Protein AF-A0AA36H809-F1 (afdb_monomer)

Radius of gyration: 30.74 Å; Cα contacts (8 Å, |Δi|>4): 124; chains: 1; bounding box: 76×60×87 Å

pLDDT: mean 78.93, std 19.08, range [31.09, 96.25]

Structure (mmCIF, N/CA/C/O backbone):
data_AF-A0AA36H809-F1
#
_entry.id   AF-A0AA36H809-F1
#
loop_
_atom_site.group_PDB
_atom_site.id
_atom_site.type_symbol
_atom_site.label_atom_id
_atom_site.label_alt_id
_atom_site.label_comp_id
_atom_site.label_asym_id
_atom_site.label_entity_id
_atom_site.label_seq_id
_atom_site.pdbx_PDB_ins_code
_atom_site.Cartn_x
_atom_site.Cartn_y
_atom_site.Cartn_z
_atom_site.occupancy
_atom_site.B_iso_or_equiv
_atom_site.auth_seq_id
_atom_site.auth_comp_id
_atom_site.auth_asym_id
_atom_site.auth_atom_id
_atom_site.pdbx_PDB_model_num
ATOM 1 N N . MET A 1 1 ? -8.563 -11.309 18.694 1.00 78.50 1 MET A N 1
ATOM 2 C CA . MET A 1 1 ? -8.207 -10.367 17.606 1.00 78.50 1 MET A CA 1
ATOM 3 C C . MET A 1 1 ? -7.706 -11.080 16.348 1.00 78.50 1 MET A C 1
ATOM 5 O O . MET A 1 1 ? -8.268 -10.847 15.290 1.00 78.50 1 MET A O 1
ATOM 9 N N . GLU A 1 2 ? -6.713 -11.968 16.439 1.00 79.19 2 GLU A N 1
ATOM 10 C CA . GLU A 1 2 ? -6.104 -12.651 15.278 1.00 79.19 2 GLU A CA 1
ATOM 11 C C . GLU A 1 2 ? -7.102 -13.361 14.348 1.00 79.19 2 GLU A C 1
ATOM 13 O O . GLU A 1 2 ? -7.147 -13.080 13.155 1.00 79.19 2 GLU A O 1
ATOM 18 N N . GLU A 1 3 ? -7.978 -14.202 14.902 1.00 82.75 3 GLU A N 1
ATOM 19 C CA . GLU A 1 3 ? -9.040 -14.886 14.148 1.00 82.75 3 GLU A CA 1
ATOM 20 C C . GLU A 1 3 ? -10.013 -13.914 13.457 1.00 82.75 3 GLU A C 1
ATOM 22 O O . GLU A 1 3 ? -10.476 -14.185 12.350 1.00 82.75 3 GLU A O 1
ATOM 27 N N . LEU A 1 4 ? -10.294 -12.759 14.073 1.00 83.38 4 LEU A N 1
ATOM 28 C CA . LEU A 1 4 ? -11.182 -11.734 13.509 1.00 83.38 4 LEU A CA 1
ATOM 29 C C . LEU A 1 4 ? -10.523 -11.053 12.306 1.00 83.38 4 LEU A C 1
ATOM 31 O O . LEU A 1 4 ? -11.139 -10.912 11.252 1.00 83.38 4 LEU A O 1
ATOM 35 N N . VAL A 1 5 ? -9.237 -10.711 12.433 1.00 83.81 5 VAL A N 1
ATOM 36 C CA . VAL A 1 5 ? -8.428 -10.157 11.338 1.00 83.81 5 VAL A CA 1
ATOM 37 C C . VAL A 1 5 ? -8.288 -11.181 10.207 1.00 83.81 5 VAL A C 1
ATOM 39 O O . VAL A 1 5 ? -8.449 -10.842 9.033 1.00 83.81 5 VAL A O 1
ATOM 42 N N . ARG A 1 6 ? -8.082 -12.462 10.535 1.00 83.19 6 ARG A N 1
ATOM 43 C CA . ARG A 1 6 ? -8.003 -13.554 9.555 1.00 83.19 6 ARG A CA 1
ATOM 44 C C . ARG A 1 6 ? -9.298 -13.696 8.753 1.00 83.19 6 ARG A C 1
ATOM 46 O O . ARG A 1 6 ? -9.236 -13.743 7.520 1.00 83.19 6 ARG A O 1
ATOM 53 N N . LYS A 1 7 ? -10.447 -13.690 9.440 1.00 85.62 7 LYS A N 1
ATOM 54 C CA . LYS A 1 7 ? -11.797 -13.784 8.855 1.00 85.62 7 LYS A CA 1
ATOM 55 C C . LYS A 1 7 ? -12.283 -12.494 8.189 1.00 85.62 7 LYS A C 1
ATOM 57 O O . LYS A 1 7 ? -13.291 -12.543 7.491 1.00 85.62 7 LYS A O 1
ATOM 62 N N . ARG A 1 8 ? -11.560 -11.375 8.344 1.00 86.50 8 ARG A N 1
ATOM 63 C CA . ARG A 1 8 ? -11.993 -10.026 7.931 1.00 86.50 8 ARG A CA 1
ATOM 64 C C . ARG A 1 8 ? -13.314 -9.611 8.596 1.00 86.50 8 ARG A C 1
ATOM 66 O O . ARG A 1 8 ? -14.126 -8.908 8.001 1.00 86.50 8 ARG A O 1
ATOM 73 N N . ASP A 1 9 ? -13.533 -10.063 9.829 1.00 87.62 9 ASP A N 1
ATOM 74 C CA . ASP A 1 9 ? -14.744 -9.770 10.593 1.00 87.62 9 ASP A CA 1
ATOM 75 C C . ASP A 1 9 ? -14.629 -8.399 11.265 1.00 87.62 9 ASP A C 1
ATOM 77 O O . ASP A 1 9 ? -14.106 -8.250 12.372 1.00 87.62 9 ASP A O 1
ATOM 81 N N . PHE A 1 10 ? -15.098 -7.382 10.548 1.00 85.75 10 PHE A N 1
ATOM 82 C CA . PHE A 1 10 ? -15.070 -5.998 10.998 1.00 85.75 10 PHE A CA 1
ATOM 83 C C . PHE A 1 10 ? -15.981 -5.742 12.208 1.00 85.75 10 PHE A C 1
ATOM 85 O O . PHE A 1 10 ? -15.601 -5.004 13.118 1.00 85.75 10 PHE A O 1
ATOM 92 N N . GLU A 1 11 ? -17.159 -6.365 12.241 1.00 86.50 11 GLU A N 1
ATOM 93 C CA . GLU A 1 11 ? -18.131 -6.167 13.319 1.00 86.50 11 GLU A CA 1
ATOM 94 C C . GLU A 1 11 ? -17.647 -6.839 14.606 1.00 86.50 11 GLU A C 1
ATOM 96 O O . GLU A 1 11 ? -17.662 -6.237 15.681 1.00 86.50 11 GLU A O 1
ATOM 101 N N . GLY A 1 12 ? -17.100 -8.052 14.492 1.00 86.56 12 GLY A N 1
ATOM 102 C CA . GLY A 1 12 ? -16.429 -8.724 15.599 1.00 86.56 12 GLY A CA 1
ATOM 103 C C . GLY A 1 12 ? -15.249 -7.916 16.144 1.00 86.56 12 GLY A C 1
ATOM 104 O O . GLY A 1 12 ? -15.045 -7.872 17.356 1.00 86.56 12 GLY A O 1
ATOM 105 N N . LEU A 1 13 ?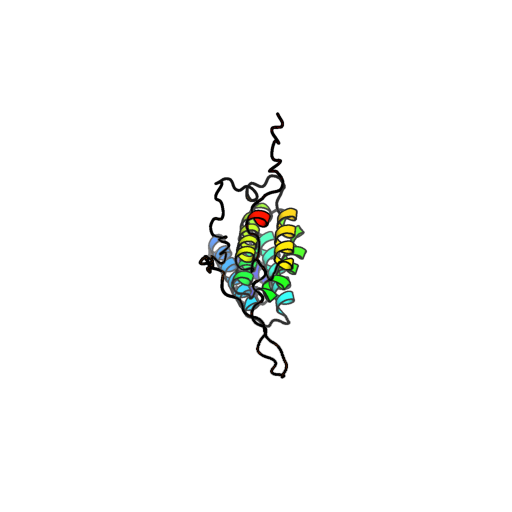 -14.501 -7.221 15.280 1.00 87.19 13 LEU A N 1
ATOM 106 C CA . LEU A 1 13 ? -13.423 -6.312 15.685 1.00 87.19 13 LEU A CA 1
ATOM 107 C C . LEU A 1 13 ? -13.936 -5.096 16.462 1.00 87.19 13 LEU A C 1
ATOM 109 O O . LEU A 1 13 ? -13.377 -4.780 17.510 1.00 87.19 13 LEU A O 1
ATOM 113 N N . LYS A 1 14 ? -15.019 -4.455 16.010 1.00 86.25 14 LYS A N 1
ATOM 114 C CA . LYS A 1 14 ? -15.661 -3.357 16.753 1.00 86.25 14 LYS A CA 1
ATOM 115 C C . LYS A 1 14 ? -16.148 -3.806 18.127 1.00 86.25 14 LYS A C 1
ATOM 117 O O . LYS A 1 14 ? -15.855 -3.147 19.122 1.00 86.25 14 LYS A O 1
ATOM 122 N N . ASN A 1 15 ? -16.822 -4.952 18.188 1.00 87.81 15 ASN A N 1
ATOM 123 C CA . ASN A 1 15 ? -17.301 -5.527 19.444 1.00 87.81 15 ASN A CA 1
ATOM 124 C C . ASN A 1 15 ? -16.144 -5.883 20.384 1.00 87.81 15 ASN A C 1
ATOM 126 O O . ASN A 1 15 ? -16.212 -5.613 21.581 1.00 87.81 15 ASN A O 1
ATOM 130 N N . TYR A 1 16 ? -15.047 -6.416 19.839 1.00 85.94 16 TYR A N 1
ATOM 131 C CA . TYR A 1 16 ? -13.833 -6.688 20.602 1.00 85.94 16 TYR A CA 1
ATOM 132 C C . TYR A 1 16 ? -13.239 -5.402 21.195 1.00 85.94 16 TYR A C 1
ATOM 134 O O . TYR A 1 16 ? -12.993 -5.346 22.399 1.00 85.94 16 TYR A O 1
ATOM 142 N N . PHE A 1 17 ? -13.078 -4.346 20.390 1.00 86.06 17 PHE A N 1
ATOM 143 C CA . PHE A 1 17 ? -12.585 -3.045 20.859 1.00 86.06 17 PHE A CA 1
ATOM 144 C C . PHE A 1 17 ? -13.488 -2.448 21.947 1.00 86.06 17 PHE A C 1
ATOM 146 O O . PHE A 1 17 ? -12.983 -1.969 22.959 1.00 86.06 17 PHE A O 1
ATOM 153 N N . ALA A 1 18 ? -14.812 -2.539 21.785 1.00 85.88 18 ALA A N 1
ATOM 154 C CA . ALA A 1 18 ? -15.767 -2.088 22.794 1.00 85.88 18 ALA A CA 1
ATOM 155 C C . ALA A 1 18 ? -15.641 -2.877 24.109 1.00 85.88 18 ALA A C 1
ATOM 157 O O . ALA A 1 18 ? -15.654 -2.276 25.179 1.00 85.88 18 ALA A O 1
ATOM 158 N N . SER A 1 19 ? -15.460 -4.201 24.036 1.00 86.25 19 SER A N 1
ATOM 159 C CA . SER A 1 19 ? -15.316 -5.063 25.219 1.00 86.25 19 SER A CA 1
ATOM 160 C C . SER A 1 19 ? -13.997 -4.863 25.973 1.00 86.25 19 SER A C 1
ATOM 162 O O . SER A 1 19 ? -13.956 -4.992 27.191 1.00 86.25 19 SER A O 1
ATOM 164 N N . CYS A 1 20 ? -12.911 -4.530 25.269 1.00 82.12 20 CYS A N 1
ATOM 165 C CA . CYS A 1 20 ? -11.583 -4.391 25.870 1.00 82.12 20 CYS A CA 1
ATOM 166 C C . CYS A 1 20 ? -11.300 -2.987 26.420 1.00 82.12 20 CYS A C 1
ATOM 168 O O . CYS A 1 20 ? -10.312 -2.820 27.141 1.00 82.12 20 CYS A O 1
ATOM 170 N N . ARG A 1 21 ? -12.161 -2.006 26.122 1.00 75.31 21 ARG A N 1
ATOM 171 C CA . ARG A 1 21 ? -11.988 -0.588 26.477 1.00 75.31 21 ARG A CA 1
ATOM 172 C C . ARG A 1 21 ? -11.844 -0.332 27.982 1.00 75.31 21 ARG A C 1
ATOM 174 O O . ARG A 1 21 ? -11.251 0.662 28.376 1.00 75.31 21 ARG A O 1
ATOM 181 N N . GLU A 1 22 ? -12.360 -1.229 28.821 1.00 74.62 22 GLU A N 1
ATOM 182 C CA . GLU A 1 22 ? -12.249 -1.135 30.285 1.00 74.62 22 GLU A CA 1
ATOM 183 C C . GLU A 1 22 ? -10.899 -1.637 30.830 1.00 74.62 22 GLU A C 1
ATOM 185 O O . GLU A 1 22 ? -10.551 -1.349 31.972 1.00 74.62 22 GLU A O 1
ATOM 190 N N . SER A 1 23 ? -10.133 -2.385 30.029 1.00 75.19 23 SER A N 1
ATOM 191 C CA . SER A 1 23 ? -8.954 -3.140 30.487 1.00 75.19 23 SER A CA 1
ATOM 192 C C . SER A 1 23 ? -7.633 -2.734 29.829 1.00 75.19 23 SER A C 1
ATOM 194 O O . SER A 1 23 ? -6.573 -2.958 30.410 1.00 75.19 23 SER A O 1
ATOM 196 N N . VAL A 1 24 ? -7.677 -2.156 28.626 1.00 82.44 24 VAL A N 1
ATOM 197 C CA . VAL A 1 24 ? -6.500 -1.836 27.805 1.00 82.44 24 VAL A CA 1
ATOM 198 C C . VAL A 1 24 ? -6.696 -0.469 27.145 1.00 82.44 24 VAL A C 1
ATOM 200 O O . VAL A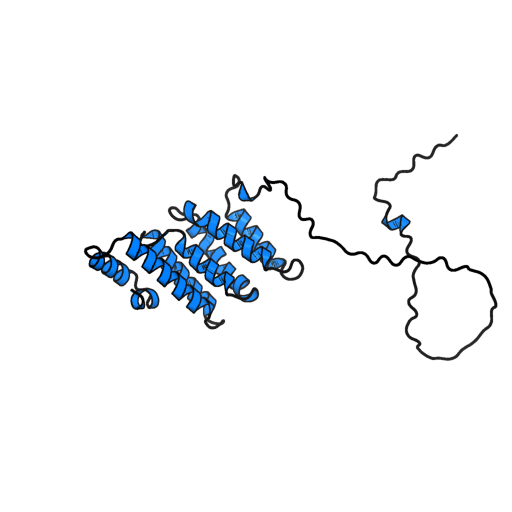 1 24 ? -7.813 -0.126 26.757 1.00 82.44 24 VAL A O 1
ATOM 203 N N . SER A 1 25 ? -5.613 0.304 27.003 1.00 85.44 25 SER A N 1
ATOM 204 C CA . SER A 1 25 ? -5.628 1.584 26.284 1.00 85.44 25 SER A CA 1
ATOM 205 C C . SER A 1 25 ? -6.064 1.404 24.824 1.00 85.44 25 SER A C 1
ATOM 207 O O . SER A 1 25 ? -5.674 0.444 24.155 1.00 85.44 25 SER A O 1
ATOM 209 N N . GLU A 1 26 ? -6.833 2.357 24.290 1.00 83.50 26 GLU A N 1
ATOM 210 C CA . GLU A 1 26 ? -7.210 2.377 22.868 1.00 83.50 26 GLU A CA 1
ATOM 211 C C . GLU A 1 26 ? -5.987 2.441 21.939 1.00 83.50 26 GLU A C 1
ATOM 213 O O . GLU A 1 26 ? -6.008 1.879 20.843 1.00 83.50 26 GLU A O 1
ATOM 218 N N . GLU A 1 27 ? -4.905 3.083 22.385 1.00 86.56 27 GLU A N 1
ATOM 219 C CA . GLU A 1 27 ? -3.654 3.202 21.630 1.00 86.56 27 GLU A CA 1
ATOM 220 C C . GLU A 1 27 ? -2.923 1.850 21.528 1.00 86.56 27 GLU A C 1
ATOM 222 O O . GLU A 1 27 ? -2.459 1.462 20.452 1.00 86.56 27 GLU A O 1
ATOM 227 N N . ASP A 1 28 ? -2.922 1.068 22.610 1.00 88.44 28 ASP A N 1
ATOM 228 C CA . ASP A 1 28 ? -2.349 -0.284 22.640 1.00 88.44 28 ASP A CA 1
ATOM 229 C C . ASP A 1 28 ? -3.167 -1.260 21.780 1.00 88.44 28 ASP A C 1
ATOM 231 O O . ASP A 1 28 ? -2.618 -2.096 21.062 1.00 88.44 28 ASP A O 1
ATOM 235 N N . LEU A 1 29 ? -4.499 -1.138 21.791 1.00 88.38 29 LEU A N 1
ATOM 236 C CA . LEU A 1 29 ? -5.371 -1.939 20.925 1.00 88.38 29 LEU A CA 1
ATOM 237 C C . LEU A 1 29 ? -5.176 -1.596 19.443 1.00 88.38 29 LEU A C 1
ATOM 239 O O . LEU A 1 29 ? -5.137 -2.499 18.603 1.00 88.38 29 LEU A O 1
ATOM 243 N N . SER A 1 30 ? -5.031 -0.308 19.128 1.00 90.25 30 SER A N 1
ATOM 244 C CA . SER A 1 30 ? -4.805 0.177 17.763 1.00 90.25 30 SER A CA 1
ATOM 245 C C . SER A 1 30 ? -3.452 -0.277 17.216 1.00 90.25 30 SER A C 1
ATOM 247 O O . SER A 1 30 ? -3.375 -0.740 16.077 1.00 90.25 30 SER A O 1
ATOM 249 N N . SER A 1 31 ? -2.397 -0.203 18.033 1.00 91.69 31 SER A N 1
ATOM 250 C CA . SER A 1 31 ? -1.060 -0.678 17.659 1.00 91.69 31 SER A CA 1
ATOM 251 C C . SER A 1 31 ? -1.014 -2.201 17.511 1.00 91.69 31 SER A C 1
ATOM 253 O O . SER A 1 31 ? -0.438 -2.707 16.548 1.00 91.69 31 SER A O 1
ATOM 255 N N . LEU A 1 32 ? -1.695 -2.953 18.384 1.00 91.88 32 LEU A N 1
ATOM 256 C CA . LEU A 1 32 ? -1.821 -4.402 18.229 1.00 91.88 32 LEU A CA 1
ATOM 257 C C . LEU A 1 32 ? -2.548 -4.763 16.927 1.00 91.88 32 LEU A C 1
ATOM 259 O O . LEU A 1 32 ? -2.105 -5.658 16.205 1.00 91.88 32 LEU A O 1
ATOM 263 N N . LEU A 1 33 ? -3.641 -4.066 16.605 1.00 92.19 33 LEU A N 1
ATOM 264 C CA . LEU A 1 33 ? -4.374 -4.277 15.357 1.00 92.19 33 LEU A CA 1
ATOM 265 C C . LEU A 1 33 ? -3.512 -3.962 14.131 1.00 92.19 33 LEU A C 1
ATOM 267 O O . LEU A 1 33 ? -3.539 -4.724 13.165 1.00 92.19 33 LEU A O 1
ATOM 271 N N . GLU A 1 34 ? -2.729 -2.884 14.178 1.00 93.25 34 GLU A N 1
ATOM 272 C CA . GLU A 1 34 ? -1.770 -2.542 13.126 1.00 93.25 34 GLU A CA 1
ATOM 273 C C . GLU A 1 34 ? -0.784 -3.688 12.877 1.00 93.25 34 GLU A C 1
ATOM 275 O O . GLU A 1 34 ? -0.644 -4.132 11.736 1.00 93.25 34 GLU A O 1
ATOM 280 N N . VAL A 1 35 ? -0.164 -4.221 13.935 1.00 93.81 35 VAL A N 1
ATOM 281 C CA . VAL A 1 35 ? 0.762 -5.359 13.824 1.00 93.81 35 VAL A CA 1
ATOM 282 C C . VAL A 1 35 ? 0.071 -6.555 13.169 1.00 93.81 35 VAL A C 1
ATOM 284 O O . VAL A 1 35 ? 0.595 -7.110 12.205 1.00 93.81 35 VAL A O 1
ATOM 287 N N . ARG A 1 36 ? -1.144 -6.911 13.609 1.00 93.88 36 ARG A N 1
ATOM 288 C CA . ARG A 1 36 ? -1.870 -8.068 13.051 1.00 93.88 36 ARG A CA 1
ATOM 289 C C . ARG A 1 36 ? -2.293 -7.875 11.597 1.00 93.88 36 ARG A C 1
ATOM 291 O O . ARG A 1 36 ? -2.339 -8.847 10.843 1.00 93.88 36 ARG A O 1
ATOM 298 N N . LEU A 1 37 ? -2.623 -6.649 11.191 1.00 94.75 37 LEU A N 1
ATOM 299 C CA . LEU A 1 37 ? -2.925 -6.346 9.792 1.00 94.75 37 LEU A CA 1
ATOM 300 C C . LEU A 1 37 ? -1.690 -6.538 8.915 1.00 94.75 37 LEU A C 1
ATOM 302 O O . LEU A 1 37 ? -1.787 -7.210 7.888 1.00 94.75 37 LEU A O 1
ATOM 306 N N . ARG A 1 38 ? -0.539 -6.022 9.353 1.00 95.25 38 ARG A N 1
ATOM 307 C CA . ARG A 1 38 ? 0.727 -6.138 8.619 1.00 95.25 38 ARG A CA 1
ATOM 308 C C . ARG A 1 38 ? 1.213 -7.584 8.524 1.00 95.25 38 ARG A C 1
ATOM 310 O O . ARG A 1 38 ? 1.570 -8.024 7.436 1.00 95.25 38 ARG A O 1
ATOM 317 N N . GLU A 1 39 ? 1.138 -8.352 9.613 1.00 95.12 39 GLU A N 1
ATOM 318 C CA . GLU A 1 39 ? 1.459 -9.790 9.619 1.00 95.12 39 GLU A CA 1
ATOM 319 C C . GLU A 1 39 ? 0.601 -10.566 8.612 1.00 95.12 39 GLU A C 1
ATOM 321 O O . GLU A 1 39 ? 1.133 -11.270 7.753 1.00 95.12 39 GLU A O 1
ATOM 326 N N . ARG A 1 40 ? -0.724 -10.359 8.631 1.00 94.44 40 ARG A N 1
ATOM 327 C CA . ARG A 1 40 ? -1.628 -10.981 7.652 1.00 94.44 40 ARG A CA 1
ATOM 328 C C . ARG A 1 40 ? -1.287 -10.568 6.220 1.00 94.44 40 ARG A C 1
ATOM 330 O O . ARG A 1 40 ? -1.434 -11.370 5.299 1.00 94.44 40 ARG A O 1
ATOM 337 N N . GLY A 1 41 ? -0.874 -9.320 6.018 1.00 95.19 41 GLY A N 1
ATOM 338 C CA . GLY A 1 41 ? -0.436 -8.841 4.715 1.00 95.19 41 GLY A CA 1
ATOM 339 C C . GLY A 1 41 ? 0.812 -9.565 4.208 1.00 95.19 41 GLY A C 1
ATOM 340 O O . GLY A 1 41 ? 0.858 -9.986 3.053 1.00 95.19 41 GLY A O 1
ATOM 341 N N . LEU A 1 42 ? 1.791 -9.788 5.084 1.00 95.44 42 LEU A N 1
ATOM 342 C CA . LEU A 1 42 ? 2.993 -10.561 4.769 1.00 95.44 42 LEU A CA 1
ATOM 343 C C . LEU A 1 42 ? 2.686 -12.032 4.468 1.00 95.44 42 LEU A C 1
ATOM 345 O O . LEU A 1 42 ? 3.272 -12.595 3.542 1.00 95.44 42 LEU A O 1
ATOM 349 N N . ASP A 1 43 ? 1.751 -12.645 5.194 1.00 94.75 43 ASP A N 1
ATOM 350 C CA . ASP A 1 43 ? 1.307 -14.013 4.912 1.00 94.75 43 ASP A CA 1
ATOM 351 C C . ASP A 1 43 ? 0.661 -14.121 3.528 1.00 94.75 43 ASP A C 1
ATOM 353 O O . ASP A 1 43 ? 0.960 -15.051 2.778 1.00 94.75 43 ASP A O 1
ATOM 357 N N . ILE A 1 44 ? -0.164 -13.136 3.150 1.00 94.88 44 ILE A N 1
ATOM 358 C CA . ILE A 1 44 ? -0.723 -13.050 1.795 1.00 94.88 44 ILE A CA 1
ATOM 359 C C . ILE A 1 44 ? 0.396 -12.914 0.770 1.00 94.88 44 ILE A C 1
ATOM 361 O O . ILE A 1 44 ? 0.406 -13.656 -0.205 1.00 94.88 44 ILE A O 1
ATOM 365 N N . ALA A 1 45 ? 1.369 -12.029 0.997 1.00 94.44 45 ALA A N 1
ATOM 366 C CA . ALA A 1 45 ? 2.488 -11.842 0.075 1.00 94.44 45 ALA A CA 1
ATOM 367 C C . ALA A 1 45 ? 3.334 -13.111 -0.117 1.00 94.44 45 ALA A C 1
ATOM 369 O O . ALA A 1 45 ? 3.966 -13.274 -1.156 1.00 94.44 45 ALA A O 1
ATOM 370 N N . ARG A 1 46 ? 3.352 -14.032 0.849 1.00 93.31 46 ARG A N 1
ATOM 371 C CA . ARG A 1 46 ? 4.027 -15.338 0.732 1.00 93.31 46 ARG A CA 1
ATOM 372 C C . ARG A 1 46 ? 3.152 -16.425 0.103 1.00 93.31 46 ARG A C 1
ATOM 374 O O . ARG A 1 46 ? 3.643 -17.525 -0.137 1.00 93.31 46 ARG A O 1
ATOM 381 N N . GLY A 1 47 ? 1.881 -16.124 -0.144 1.00 92.06 47 GLY A N 1
ATOM 382 C CA . GLY A 1 47 ? 0.908 -17.025 -0.740 1.00 92.06 47 GLY A CA 1
ATOM 383 C C . GLY A 1 47 ? 1.156 -17.335 -2.225 1.00 92.06 47 GLY A C 1
ATOM 384 O O . GLY A 1 47 ? 2.130 -16.861 -2.825 1.00 92.06 47 GLY A O 1
ATOM 385 N N . PRO A 1 48 ? 0.275 -18.160 -2.818 1.00 92.81 48 PRO A N 1
ATOM 386 C CA . PRO A 1 48 ? 0.369 -1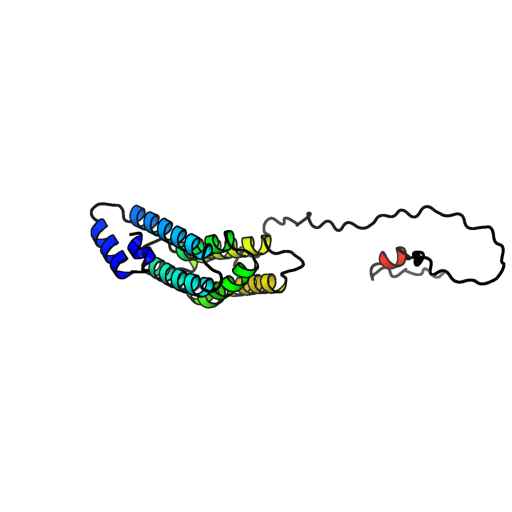8.580 -4.211 1.00 92.81 48 PRO A CA 1
ATOM 387 C C . PRO A 1 48 ? 0.087 -17.428 -5.182 1.00 92.81 48 PRO A C 1
ATOM 389 O O . PRO A 1 48 ? -0.697 -16.520 -4.907 1.00 92.81 48 PRO A O 1
ATOM 392 N N . ASP A 1 49 ? 0.708 -17.499 -6.357 1.00 91.44 49 ASP A N 1
ATOM 393 C CA . ASP A 1 49 ? 0.639 -16.450 -7.376 1.00 91.44 49 ASP A CA 1
ATOM 394 C C . ASP A 1 49 ? -0.719 -16.351 -8.079 1.00 91.44 49 ASP A C 1
ATOM 396 O O . ASP A 1 49 ? -1.020 -15.292 -8.629 1.00 91.44 49 ASP A O 1
ATOM 400 N N . GLU A 1 50 ? -1.537 -17.412 -8.085 1.00 91.56 50 GLU A N 1
ATOM 401 C CA . GLU A 1 50 ? -2.832 -17.386 -8.778 1.00 91.56 50 GLU A CA 1
ATOM 402 C C . GLU A 1 50 ? -3.892 -16.574 -8.025 1.00 91.56 50 GLU A C 1
ATOM 404 O O . GLU A 1 50 ? -4.748 -15.951 -8.651 1.00 91.56 50 GLU A O 1
ATOM 409 N N . THR A 1 51 ? -3.855 -16.568 -6.687 1.00 93.75 51 THR A N 1
ATOM 410 C CA . THR A 1 51 ? -4.871 -15.889 -5.858 1.00 93.75 51 THR A CA 1
ATOM 411 C C . THR A 1 51 ? -4.391 -14.565 -5.277 1.00 93.75 51 THR A C 1
ATOM 413 O O . THR A 1 51 ? -5.196 -13.821 -4.715 1.00 93.75 51 THR A O 1
ATOM 416 N N . ILE A 1 52 ? -3.104 -14.239 -5.442 1.00 94.38 52 ILE A N 1
ATOM 417 C CA . ILE A 1 52 ? -2.462 -13.107 -4.771 1.00 94.38 52 ILE A CA 1
ATOM 418 C C . ILE A 1 52 ? -3.171 -11.777 -5.023 1.00 94.38 52 ILE A C 1
ATOM 420 O O . ILE A 1 52 ? -3.393 -11.018 -4.086 1.00 94.38 52 ILE A O 1
ATOM 424 N N . GLU A 1 53 ? -3.560 -11.487 -6.265 1.00 94.56 53 GLU A N 1
ATOM 425 C CA . GLU A 1 53 ? -4.181 -10.206 -6.610 1.00 94.56 53 GLU A CA 1
ATOM 426 C C . GLU A 1 53 ? -5.523 -10.025 -5.899 1.00 94.56 53 GLU A C 1
ATOM 428 O O . GLU A 1 53 ? -5.813 -8.967 -5.341 1.00 94.56 53 GLU A O 1
ATOM 433 N N . GLU A 1 54 ? -6.325 -11.085 -5.863 1.00 95.06 54 GLU A N 1
ATOM 434 C CA . GLU A 1 54 ? -7.628 -11.065 -5.215 1.00 95.06 54 GLU A CA 1
ATOM 435 C C . GLU A 1 54 ? -7.501 -11.019 -3.687 1.00 95.06 54 GLU A C 1
ATOM 437 O O . GLU A 1 54 ? -8.236 -10.293 -3.012 1.00 95.06 54 GLU A O 1
ATOM 442 N N . ASP A 1 55 ? -6.533 -11.739 -3.121 1.00 94.88 55 ASP A N 1
ATOM 443 C CA . ASP A 1 55 ? -6.280 -11.726 -1.682 1.00 94.88 55 ASP A CA 1
ATOM 444 C C . ASP A 1 55 ? -5.730 -10.376 -1.203 1.00 94.88 55 ASP A C 1
ATOM 446 O O . ASP A 1 55 ? -6.171 -9.874 -0.160 1.00 94.88 55 ASP A O 1
ATOM 450 N N . VAL A 1 56 ? -4.842 -9.748 -1.983 1.00 95.69 56 VAL A N 1
ATOM 451 C CA . VAL A 1 56 ? -4.346 -8.388 -1.732 1.00 95.69 56 VAL A CA 1
ATOM 452 C C . VAL A 1 56 ? -5.477 -7.372 -1.864 1.00 95.69 56 VAL A C 1
ATOM 454 O O . VAL A 1 56 ? -5.620 -6.537 -0.972 1.00 95.69 56 VAL A O 1
ATOM 457 N N . ARG A 1 57 ? -6.333 -7.464 -2.892 1.00 95.81 57 ARG A N 1
ATOM 458 C CA . ARG A 1 57 ? -7.488 -6.562 -3.062 1.00 95.81 57 ARG A CA 1
ATOM 459 C C . ARG A 1 57 ? -8.421 -6.617 -1.852 1.00 95.81 57 ARG A C 1
ATOM 461 O O . ARG A 1 57 ? -8.706 -5.584 -1.246 1.00 95.81 57 ARG A O 1
ATOM 468 N N . ARG A 1 58 ? -8.824 -7.822 -1.435 1.00 94.94 58 ARG A N 1
ATOM 469 C CA . ARG A 1 58 ? -9.688 -8.023 -0.255 1.00 94.94 58 ARG A CA 1
ATOM 470 C C . ARG A 1 58 ? -9.035 -7.548 1.036 1.00 94.94 58 ARG A C 1
ATOM 472 O O . ARG A 1 58 ? -9.715 -7.056 1.934 1.00 94.94 58 ARG A O 1
ATOM 479 N N . HIS A 1 59 ? -7.729 -7.758 1.179 1.00 95.44 59 HIS A N 1
ATOM 480 C CA . HIS A 1 59 ? -7.008 -7.314 2.364 1.00 95.44 59 HIS A CA 1
ATOM 481 C C . HIS A 1 59 ? -6.881 -5.793 2.419 1.00 95.44 59 HIS A C 1
ATOM 483 O O . HIS A 1 59 ? -7.117 -5.212 3.475 1.00 95.44 59 HIS A O 1
ATOM 489 N N . LEU A 1 60 ? -6.570 -5.156 1.289 1.00 95.38 60 LEU A N 1
ATOM 490 C CA . LEU A 1 60 ? -6.470 -3.708 1.188 1.00 95.38 60 LEU A CA 1
ATOM 491 C C . LEU A 1 60 ? -7.820 -3.041 1.460 1.00 95.38 60 LEU A C 1
ATOM 493 O O . LEU A 1 60 ? -7.873 -2.089 2.231 1.00 95.38 60 LEU A O 1
ATOM 497 N N . GLU A 1 61 ? -8.913 -3.558 0.895 1.00 94.38 61 GLU A N 1
ATOM 498 C CA . GLU A 1 61 ? -10.264 -3.054 1.163 1.00 94.38 61 GLU A CA 1
ATOM 499 C C . GLU A 1 61 ? -10.611 -3.134 2.656 1.00 94.38 61 GLU A C 1
ATOM 501 O O . GLU A 1 61 ? -11.076 -2.159 3.253 1.00 94.38 61 GLU A O 1
ATOM 506 N N . PHE A 1 62 ? -10.311 -4.271 3.286 1.00 94.25 62 PHE A N 1
ATOM 507 C CA . PHE A 1 62 ? -10.512 -4.459 4.718 1.00 94.25 62 PHE A CA 1
ATOM 508 C C . PHE A 1 62 ? -9.668 -3.486 5.555 1.00 94.25 62 PHE A C 1
ATOM 510 O O . PHE A 1 62 ? -10.202 -2.820 6.443 1.00 94.25 62 PHE A O 1
ATOM 517 N N . ALA A 1 63 ? -8.375 -3.348 5.249 1.00 94.19 63 ALA A N 1
ATOM 518 C CA . ALA A 1 63 ? -7.479 -2.425 5.942 1.00 94.19 63 ALA A CA 1
ATOM 519 C C . ALA A 1 63 ? -7.926 -0.963 5.769 1.00 94.19 63 ALA A C 1
ATOM 521 O O . ALA A 1 63 ? -7.973 -0.211 6.740 1.00 94.19 63 ALA A O 1
ATOM 522 N N . LEU A 1 64 ? -8.340 -0.568 4.561 1.00 92.88 64 LEU A N 1
ATOM 523 C CA . LEU A 1 64 ? -8.886 0.761 4.287 1.00 92.88 64 LEU A CA 1
ATOM 524 C C . LEU A 1 64 ? -10.160 1.026 5.090 1.00 92.88 64 LEU A C 1
ATOM 526 O O . LEU A 1 64 ? -10.322 2.126 5.617 1.00 92.88 64 LEU A O 1
ATOM 530 N N . ASN A 1 65 ? -11.055 0.042 5.214 1.00 92.12 65 ASN A N 1
ATOM 531 C CA . ASN A 1 65 ? -12.256 0.181 6.032 1.00 92.12 65 ASN A CA 1
ATOM 532 C C . ASN A 1 65 ? -11.907 0.391 7.516 1.00 92.12 65 ASN A C 1
ATOM 534 O O . ASN A 1 65 ? -12.459 1.285 8.159 1.00 92.12 65 ASN A O 1
ATOM 538 N N . ILE A 1 66 ? -10.939 -0.359 8.047 1.00 91.31 66 ILE A N 1
ATOM 539 C CA . ILE A 1 66 ? -10.448 -0.191 9.424 1.00 91.31 66 ILE A CA 1
ATOM 540 C C . ILE A 1 66 ? -9.852 1.209 9.628 1.00 91.31 66 ILE A C 1
ATOM 542 O O . ILE A 1 66 ? -10.259 1.911 10.557 1.00 91.31 66 ILE A O 1
ATOM 546 N N . CYS A 1 67 ? -8.959 1.647 8.735 1.00 91.19 67 CYS A N 1
ATOM 547 C CA . CYS A 1 67 ? -8.338 2.973 8.791 1.00 91.19 67 CYS A CA 1
ATOM 548 C C . CYS A 1 67 ? -9.379 4.104 8.735 1.00 91.19 67 CYS A C 1
ATOM 550 O O . CYS A 1 67 ? -9.279 5.074 9.484 1.00 91.19 67 CYS A O 1
ATOM 552 N N . LYS A 1 68 ? -10.402 3.989 7.874 1.00 89.31 68 LYS A N 1
ATOM 553 C CA . LYS A 1 68 ? -11.480 4.990 7.750 1.00 89.31 68 LYS A CA 1
ATOM 554 C C . LYS A 1 68 ? -12.341 5.094 9.008 1.00 89.31 68 LYS A C 1
ATOM 556 O O . LYS A 1 68 ? -12.812 6.180 9.326 1.00 89.31 68 LYS A O 1
ATOM 561 N N . ASN A 1 69 ? -12.534 3.985 9.719 1.00 88.69 69 ASN A N 1
ATOM 562 C CA . ASN A 1 69 ? -13.295 3.950 10.968 1.00 88.69 69 ASN A CA 1
ATOM 563 C C . ASN A 1 69 ? -12.445 4.310 12.202 1.00 88.69 69 ASN A C 1
ATOM 565 O O . ASN A 1 69 ? -12.972 4.304 13.310 1.00 88.69 69 ASN A O 1
ATOM 569 N N . GLY A 1 70 ? -11.154 4.617 12.030 1.00 86.88 70 GLY A N 1
ATOM 570 C CA . GLY A 1 70 ? -10.285 5.081 13.112 1.00 86.88 70 GLY A CA 1
ATOM 571 C C . GLY A 1 70 ? -9.875 4.008 14.123 1.00 86.88 70 GLY A C 1
ATOM 572 O O . GLY A 1 70 ? -9.462 4.364 15.218 1.00 86.88 70 GLY A O 1
ATOM 573 N N . LEU A 1 71 ? -9.973 2.715 13.781 1.00 86.88 71 LEU A N 1
ATOM 574 C CA . LEU A 1 71 ? -9.515 1.623 14.661 1.00 86.88 71 LEU A CA 1
ATOM 575 C C . LEU A 1 71 ? -7.990 1.422 14.638 1.00 86.88 71 LEU A C 1
ATOM 577 O O . LEU A 1 71 ? -7.450 0.703 15.473 1.00 86.88 71 LEU A O 1
ATOM 581 N N . CYS A 1 72 ? -7.301 1.988 13.648 1.00 89.19 72 CYS A N 1
ATOM 582 C CA . CYS A 1 72 ? -5.846 1.964 13.544 1.00 89.19 72 CYS A CA 1
ATOM 583 C C . CYS A 1 72 ? -5.341 3.246 12.872 1.00 89.19 72 CYS A C 1
ATOM 585 O O . CYS A 1 72 ? -6.125 4.073 12.388 1.00 89.19 72 CYS A O 1
ATOM 587 N N . VAL A 1 73 ? -4.018 3.401 12.804 1.00 89.94 73 VAL A N 1
ATOM 588 C CA . VAL A 1 73 ? -3.393 4.551 12.148 1.00 89.94 73 VAL A CA 1
ATOM 589 C C . VAL A 1 73 ? -3.780 4.587 10.664 1.00 89.94 73 VAL A C 1
ATOM 591 O O . VAL A 1 73 ? -3.857 3.573 9.970 1.00 89.94 73 VAL A O 1
ATOM 594 N N . LYS A 1 74 ? -4.033 5.787 10.141 1.00 89.06 74 LYS A N 1
ATOM 595 C CA . LYS A 1 74 ? -4.547 5.988 8.775 1.00 89.06 74 LYS A CA 1
ATOM 596 C C . LYS A 1 74 ? -3.583 5.518 7.673 1.00 89.06 74 LYS A C 1
ATOM 598 O O . LYS A 1 74 ? -4.022 5.168 6.582 1.00 89.06 74 LYS A O 1
ATOM 603 N N . GLN A 1 75 ? -2.282 5.475 7.967 1.00 91.38 75 GLN A N 1
ATOM 604 C CA . GLN A 1 75 ? -1.244 5.011 7.040 1.00 91.38 75 GLN A CA 1
ATOM 605 C C . GLN A 1 75 ? -1.091 3.479 6.993 1.00 91.38 75 GLN A C 1
ATOM 607 O O . GLN A 1 75 ? -0.443 2.976 6.075 1.00 91.38 75 GLN A O 1
ATOM 612 N N . THR A 1 76 ? -1.697 2.730 7.926 1.00 92.81 76 THR A N 1
ATOM 613 C CA . THR A 1 76 ? -1.506 1.274 8.070 1.00 92.81 76 THR A CA 1
ATOM 614 C C . THR A 1 76 ? -1.858 0.500 6.800 1.00 92.81 76 THR A C 1
ATOM 616 O O . THR A 1 76 ? -1.131 -0.415 6.417 1.00 92.81 76 THR A O 1
ATOM 619 N N . ALA A 1 77 ? -2.932 0.882 6.099 1.00 93.19 77 ALA A N 1
ATOM 620 C CA . ALA A 1 77 ? -3.317 0.236 4.843 1.00 93.19 77 ALA A CA 1
ATOM 621 C C . ALA A 1 77 ? -2.224 0.360 3.764 1.00 93.19 77 ALA A C 1
ATOM 623 O O . ALA A 1 77 ? -1.921 -0.611 3.074 1.00 93.19 77 ALA A O 1
ATOM 624 N N . VAL A 1 78 ? -1.591 1.534 3.656 1.00 93.75 78 VAL A N 1
ATOM 625 C CA . VAL A 1 78 ? -0.491 1.758 2.707 1.00 93.75 78 VAL A CA 1
ATOM 626 C C . VAL A 1 78 ? 0.775 1.038 3.159 1.00 93.75 78 VAL A C 1
ATOM 628 O O . VAL A 1 78 ? 1.433 0.417 2.336 1.00 93.75 78 VAL A O 1
ATOM 631 N N . GLN A 1 79 ? 1.108 1.086 4.451 1.00 94.56 79 GLN A N 1
ATOM 632 C CA . GLN A 1 79 ? 2.283 0.394 4.993 1.00 94.56 79 GLN A CA 1
ATOM 633 C C . GLN A 1 79 ? 2.200 -1.115 4.781 1.00 94.56 79 GLN A C 1
ATOM 635 O O . GLN A 1 79 ? 3.180 -1.735 4.390 1.00 94.56 79 GLN A O 1
ATOM 640 N N . THR A 1 80 ? 1.016 -1.697 4.964 1.00 95.38 80 THR A N 1
ATOM 641 C CA . THR A 1 80 ? 0.823 -3.128 4.727 1.00 95.38 80 THR A CA 1
ATOM 642 C C . THR A 1 80 ? 1.064 -3.480 3.259 1.00 95.38 80 THR A C 1
ATOM 644 O O . THR A 1 80 ? 1.724 -4.469 2.958 1.00 95.38 80 THR A O 1
ATOM 647 N N . LEU A 1 81 ? 0.592 -2.642 2.331 1.00 95.31 81 LEU A N 1
ATOM 648 C CA . LEU A 1 81 ? 0.866 -2.816 0.905 1.00 95.31 81 LEU A CA 1
ATOM 649 C C . LEU A 1 81 ? 2.357 -2.614 0.573 1.00 95.31 81 LEU A C 1
ATOM 651 O O . LEU A 1 81 ? 2.911 -3.355 -0.237 1.00 95.31 81 LEU A O 1
ATOM 655 N N . GLN A 1 82 ? 3.020 -1.653 1.222 1.00 94.81 82 GLN A N 1
ATOM 656 C CA . GLN A 1 82 ? 4.461 -1.434 1.093 1.00 94.81 82 GLN A CA 1
ATOM 657 C C . GLN A 1 82 ? 5.245 -2.692 1.495 1.00 94.81 82 GLN A C 1
ATOM 659 O O . GLN A 1 82 ? 6.079 -3.153 0.717 1.00 94.81 82 GLN A O 1
ATOM 664 N N . ASP A 1 83 ? 4.926 -3.292 2.643 1.00 95.38 83 ASP A N 1
ATOM 665 C CA . ASP A 1 83 ? 5.574 -4.522 3.114 1.00 95.38 83 ASP A CA 1
ATOM 666 C C . ASP A 1 83 ? 5.408 -5.673 2.116 1.00 95.38 83 ASP A C 1
ATOM 668 O O . ASP A 1 83 ? 6.357 -6.403 1.825 1.00 95.38 83 ASP A O 1
ATOM 672 N N . MET A 1 84 ? 4.206 -5.817 1.544 1.00 95.50 84 MET A N 1
ATOM 673 C CA . MET A 1 84 ? 3.934 -6.819 0.511 1.00 95.50 84 MET A CA 1
ATOM 674 C C . MET A 1 84 ? 4.815 -6.610 -0.721 1.00 95.50 84 MET A C 1
ATOM 676 O O . MET A 1 84 ? 5.328 -7.583 -1.279 1.00 95.50 84 MET A O 1
ATOM 680 N N . PHE A 1 85 ? 5.005 -5.361 -1.161 1.00 95.56 85 PHE A N 1
ATOM 681 C CA . PHE A 1 85 ? 5.890 -5.062 -2.281 1.00 95.56 85 PHE A CA 1
ATOM 682 C C . PHE A 1 85 ? 7.347 -5.378 -1.952 1.00 95.56 85 PHE A C 1
ATOM 684 O O . PHE A 1 85 ? 8.025 -5.952 -2.803 1.00 95.56 85 PHE A O 1
ATOM 691 N N . GLU A 1 86 ? 7.830 -5.036 -0.756 1.00 93.69 86 GLU A N 1
ATOM 692 C CA . GLU A 1 86 ? 9.216 -5.271 -0.325 1.00 93.69 86 GLU A CA 1
ATOM 693 C C . GLU A 1 86 ? 9.601 -6.756 -0.357 1.00 93.69 86 GLU A C 1
ATOM 695 O O . GLU A 1 86 ? 10.703 -7.089 -0.793 1.00 93.69 86 GLU A O 1
ATOM 700 N N . VAL A 1 87 ? 8.679 -7.652 0.014 1.00 94.44 87 VAL A N 1
ATOM 701 C CA . VAL A 1 87 ? 8.920 -9.109 0.016 1.00 94.44 87 VAL A CA 1
ATOM 702 C C . VAL A 1 87 ? 8.568 -9.813 -1.303 1.00 94.44 87 VAL A C 1
ATOM 704 O O . VAL A 1 87 ? 8.814 -11.010 -1.445 1.00 94.44 87 VAL A O 1
ATOM 707 N N . SER A 1 88 ? 7.989 -9.103 -2.275 1.00 94.12 88 SER A N 1
ATOM 708 C CA . SER A 1 88 ? 7.546 -9.667 -3.559 1.00 94.12 88 SER A CA 1
ATOM 709 C C . SER A 1 88 ? 8.580 -9.481 -4.668 1.00 94.12 88 SER A C 1
ATOM 711 O O . SER A 1 88 ? 9.286 -8.482 -4.699 1.00 94.12 88 SER A O 1
ATOM 713 N N . GLY A 1 89 ? 8.646 -10.398 -5.638 1.00 93.38 89 GLY A N 1
ATOM 714 C CA . GLY A 1 89 ? 9.452 -10.213 -6.856 1.00 93.38 89 GLY A CA 1
ATOM 715 C C . GLY A 1 89 ? 8.875 -9.144 -7.798 1.00 93.38 89 GLY A C 1
ATOM 716 O O . GLY A 1 89 ? 7.677 -8.873 -7.761 1.00 93.38 89 GLY A O 1
ATOM 717 N N . ILE A 1 90 ? 9.704 -8.567 -8.681 1.00 92.44 90 ILE A N 1
ATOM 718 C CA . ILE A 1 90 ? 9.309 -7.446 -9.564 1.00 92.44 90 ILE A CA 1
ATOM 719 C C . ILE A 1 90 ? 8.075 -7.758 -10.422 1.00 92.44 90 ILE A C 1
ATOM 721 O O . ILE A 1 90 ? 7.144 -6.958 -10.435 1.00 92.44 90 ILE A O 1
ATOM 725 N N . GLY A 1 91 ? 8.003 -8.937 -11.050 1.00 91.94 91 GLY A N 1
ATOM 726 C CA . GLY A 1 91 ? 6.833 -9.319 -11.857 1.00 91.94 91 GLY A CA 1
ATOM 727 C C . GLY A 1 91 ? 5.536 -9.462 -11.047 1.00 91.94 91 GLY A C 1
ATOM 728 O O . GLY A 1 91 ? 4.436 -9.323 -11.578 1.00 91.94 91 GLY A O 1
ATOM 729 N N . ARG A 1 92 ? 5.631 -9.707 -9.734 1.00 93.50 92 ARG A N 1
ATOM 730 C CA . ARG A 1 92 ? 4.473 -9.662 -8.833 1.00 93.50 92 ARG A CA 1
ATOM 731 C C . ARG A 1 92 ? 4.160 -8.224 -8.426 1.00 93.50 92 ARG A C 1
ATOM 733 O O . ARG A 1 92 ? 2.995 -7.842 -8.441 1.00 93.50 92 ARG A O 1
ATOM 740 N N . CYS A 1 93 ? 5.177 -7.415 -8.127 1.00 95.12 93 CYS A N 1
ATOM 741 C CA . CYS A 1 93 ? 4.996 -5.992 -7.850 1.00 95.12 93 CYS A CA 1
ATOM 742 C C . CYS A 1 93 ? 4.271 -5.277 -8.998 1.00 95.12 93 CYS A C 1
ATOM 744 O O . CYS A 1 93 ? 3.380 -4.483 -8.731 1.00 95.12 93 CYS A O 1
ATOM 746 N N . GLU A 1 94 ? 4.587 -5.582 -10.257 1.00 94.44 94 GLU A N 1
ATOM 747 C CA . GLU A 1 94 ? 3.918 -4.972 -11.412 1.00 94.44 94 GLU A CA 1
ATOM 748 C C . GLU A 1 94 ? 2.407 -5.261 -11.456 1.00 94.44 94 GLU A C 1
ATOM 750 O O . GLU A 1 94 ? 1.607 -4.357 -11.718 1.00 94.44 94 GLU A O 1
ATOM 755 N N . ARG A 1 95 ? 2.009 -6.507 -11.167 1.00 94.25 95 ARG A N 1
ATOM 756 C CA . ARG A 1 95 ? 0.596 -6.913 -11.093 1.00 94.25 95 ARG A CA 1
ATOM 757 C C . ARG A 1 95 ? -0.111 -6.242 -9.919 1.00 94.25 95 ARG A C 1
ATOM 759 O O . ARG A 1 95 ? -1.134 -5.586 -10.096 1.00 94.25 95 ARG A O 1
ATOM 766 N N . LEU A 1 96 ? 0.490 -6.315 -8.731 1.00 95.44 96 LEU A N 1
ATOM 767 C CA . LEU A 1 96 ? -0.056 -5.707 -7.513 1.00 95.44 96 LEU A CA 1
ATOM 768 C C . LEU A 1 96 ? -0.133 -4.175 -7.592 1.00 95.44 96 LEU A C 1
ATOM 770 O O . LEU A 1 96 ? -1.009 -3.573 -6.973 1.00 95.44 96 LEU A O 1
ATOM 774 N N . PHE A 1 97 ? 0.729 -3.532 -8.383 1.00 96.25 97 PHE A N 1
ATOM 775 C CA . PHE A 1 97 ? 0.657 -2.093 -8.623 1.00 96.25 97 PHE A CA 1
ATOM 776 C C . PHE A 1 97 ? -0.651 -1.681 -9.311 1.00 96.25 97 PHE A C 1
ATOM 778 O O . PHE A 1 97 ? -1.161 -0.602 -9.025 1.00 96.25 97 PHE A O 1
ATOM 785 N N . GLY A 1 98 ? -1.261 -2.556 -10.121 1.00 95.62 98 GLY A N 1
ATOM 786 C CA . GLY A 1 98 ? -2.591 -2.312 -10.690 1.00 95.62 98 GLY A CA 1
ATOM 787 C C . GLY A 1 98 ? -3.661 -2.081 -9.615 1.00 95.62 98 GLY A C 1
ATOM 788 O O . GLY A 1 98 ? -4.477 -1.170 -9.729 1.00 95.62 98 GLY A O 1
ATOM 789 N N . ILE A 1 99 ? -3.591 -2.814 -8.500 1.00 95.62 99 ILE A N 1
ATOM 790 C CA . ILE A 1 99 ? -4.515 -2.654 -7.365 1.00 95.62 99 ILE A CA 1
ATOM 791 C C . ILE A 1 99 ? -4.325 -1.283 -6.698 1.00 95.62 99 ILE A C 1
ATOM 793 O O . ILE A 1 99 ? -5.293 -0.646 -6.276 1.00 95.62 99 ILE A O 1
ATOM 797 N N . LEU A 1 100 ? -3.084 -0.796 -6.612 1.00 95.06 100 LEU A N 1
ATOM 798 C CA . LEU A 1 100 ? -2.799 0.552 -6.116 1.00 95.06 100 LEU A CA 1
ATOM 799 C C . LEU A 1 100 ? -3.382 1.623 -7.051 1.00 95.06 100 LEU A C 1
ATOM 801 O O . LEU A 1 100 ? -3.985 2.587 -6.575 1.00 95.06 100 LEU A O 1
ATOM 805 N N . GLU A 1 101 ? -3.230 1.444 -8.365 1.00 94.88 101 GLU A N 1
ATOM 806 C CA . GLU A 1 101 ? -3.783 2.342 -9.385 1.00 94.88 101 GLU A CA 1
ATOM 807 C C . GLU A 1 101 ? -5.317 2.416 -9.295 1.00 94.88 101 GLU A C 1
ATOM 809 O O . GLU A 1 101 ? -5.871 3.519 -9.249 1.00 94.88 101 GLU A O 1
ATOM 814 N N . GLU A 1 102 ? -5.996 1.269 -9.169 1.00 94.75 102 GLU A N 1
ATOM 815 C CA . GLU A 1 102 ? -7.453 1.162 -8.971 1.00 94.75 102 GLU A CA 1
ATOM 816 C C . GLU A 1 102 ? -7.933 1.943 -7.734 1.00 94.75 102 GLU A C 1
ATOM 818 O O . GLU A 1 102 ? -8.984 2.586 -7.749 1.00 94.75 102 GLU A O 1
ATOM 823 N N . ASN A 1 103 ? -7.145 1.926 -6.655 1.00 93.19 103 ASN A N 1
ATOM 824 C CA . ASN A 1 103 ? -7.511 2.527 -5.372 1.00 93.19 103 ASN A CA 1
ATOM 825 C C . ASN A 1 103 ? -7.029 3.976 -5.195 1.00 93.19 103 ASN A C 1
ATOM 827 O O . ASN A 1 103 ? -7.267 4.570 -4.140 1.00 93.19 103 ASN A O 1
ATOM 831 N N . MET A 1 104 ? -6.427 4.592 -6.221 1.00 92.50 104 MET A N 1
ATOM 832 C CA . MET A 1 104 ? -5.907 5.967 -6.168 1.00 92.50 104 MET A CA 1
ATOM 833 C C . MET A 1 104 ? -6.926 6.965 -5.602 1.00 92.50 104 MET A C 1
ATOM 835 O O . MET A 1 104 ? -6.584 7.808 -4.771 1.00 92.50 104 MET A O 1
ATOM 839 N N . PHE A 1 105 ? -8.186 6.876 -6.039 1.00 90.56 105 PHE A N 1
ATOM 840 C CA . PHE A 1 105 ? -9.234 7.785 -5.579 1.00 90.56 105 PHE A CA 1
ATOM 841 C C . PHE A 1 105 ? -9.473 7.666 -4.073 1.00 90.56 105 PHE A C 1
ATOM 843 O O . PHE A 1 105 ? -9.663 8.689 -3.423 1.00 90.56 105 PHE A O 1
ATOM 850 N N . GLN A 1 106 ? -9.407 6.454 -3.510 1.00 90.38 106 GLN A N 1
ATOM 851 C CA . GLN A 1 106 ? -9.616 6.228 -2.079 1.00 90.38 106 GLN A CA 1
ATOM 852 C C . GLN A 1 106 ? -8.532 6.893 -1.231 1.00 90.38 106 GLN A C 1
ATOM 854 O O . GLN A 1 106 ? -8.848 7.512 -0.218 1.00 90.38 106 GLN A O 1
ATOM 859 N N . PHE A 1 107 ? -7.271 6.811 -1.664 1.00 89.62 107 PHE A N 1
ATOM 860 C CA . PHE A 1 107 ? -6.152 7.448 -0.964 1.00 89.62 107 PHE A CA 1
ATOM 861 C C . PHE A 1 107 ? -6.215 8.975 -1.029 1.00 89.62 107 PHE A C 1
ATOM 863 O O . PHE A 1 107 ? -5.799 9.643 -0.091 1.00 89.62 107 PHE A O 1
ATOM 870 N N . LYS A 1 108 ? -6.807 9.537 -2.089 1.00 88.88 108 LYS A N 1
ATOM 871 C CA . LYS A 1 108 ? -7.031 10.985 -2.218 1.00 88.88 108 LYS A CA 1
ATOM 872 C C . LYS A 1 108 ? -8.191 11.528 -1.383 1.00 88.88 108 LYS A C 1
ATOM 874 O O . LYS A 1 108 ? -8.329 12.745 -1.285 1.00 88.88 108 LYS A O 1
ATOM 879 N N . GLN A 1 109 ? -9.032 10.672 -0.804 1.00 87.81 109 GLN A N 1
ATOM 880 C 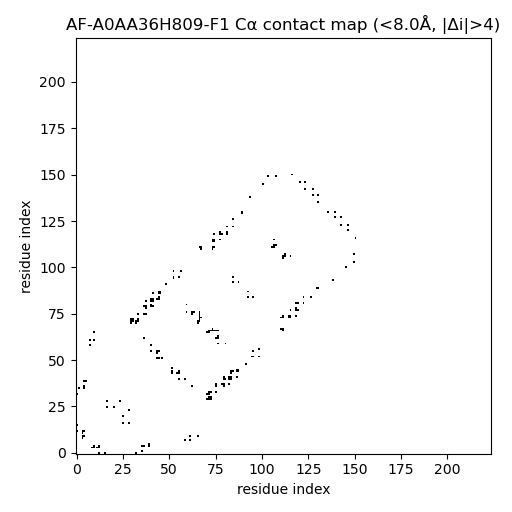CA . GLN A 1 109 ? -10.120 11.127 0.057 1.00 87.81 109 GLN A CA 1
ATOM 881 C C . GLN A 1 109 ? -9.625 11.429 1.474 1.00 87.81 109 GLN A C 1
ATOM 883 O O . GLN A 1 109 ? -8.743 10.758 2.017 1.00 87.81 109 GLN A O 1
ATOM 888 N N . SER A 1 110 ? -10.257 12.413 2.115 1.00 81.50 110 SER A N 1
ATOM 889 C CA . SER A 1 110 ? -10.164 12.572 3.567 1.00 81.50 110 SER A CA 1
ATOM 890 C C . SER A 1 110 ? -10.788 11.343 4.253 1.00 81.50 110 SER A C 1
ATOM 892 O O . SER A 1 110 ? -11.808 10.841 3.773 1.00 81.50 110 SER A O 1
ATOM 894 N N . PRO A 1 111 ? -10.202 10.812 5.340 1.00 81.19 111 PRO A N 1
ATOM 895 C CA . PRO A 1 111 ? -9.076 11.356 6.102 1.00 81.19 111 PRO A CA 1
ATOM 896 C C . PRO A 1 111 ? -7.690 10.831 5.681 1.00 81.19 111 PRO A C 1
ATOM 898 O O . PRO A 1 111 ? -6.710 11.106 6.369 1.00 81.19 111 PRO A O 1
ATOM 901 N N . LEU A 1 112 ? -7.593 10.040 4.608 1.00 84.62 112 LEU A N 1
ATOM 902 C CA . LEU A 1 112 ? -6.395 9.261 4.271 1.00 84.62 112 LEU A CA 1
ATOM 903 C C . LEU A 1 112 ? -5.320 10.064 3.532 1.00 84.62 112 LEU A C 1
ATOM 905 O O . LEU A 1 112 ? -4.137 9.742 3.661 1.00 84.62 112 LEU A O 1
ATOM 909 N N . VAL A 1 113 ? -5.706 11.096 2.779 1.00 84.69 113 VAL A N 1
ATOM 910 C CA . VAL A 1 113 ? -4.805 11.848 1.886 1.00 84.69 113 VAL A CA 1
ATOM 911 C C . VAL A 1 113 ? -3.555 12.387 2.585 1.00 84.69 113 VAL A C 1
ATOM 913 O O . VAL A 1 113 ? -2.446 12.160 2.113 1.00 84.69 113 VAL A O 1
ATOM 916 N N . GLU A 1 114 ? -3.706 12.985 3.766 1.00 82.44 114 GLU A N 1
ATOM 917 C CA . GLU A 1 114 ? -2.590 13.562 4.533 1.00 82.44 114 GLU A CA 1
ATOM 918 C C . GLU A 1 114 ? -1.607 12.494 5.032 1.00 82.44 114 GLU A C 1
ATOM 920 O O . GLU A 1 114 ? -0.404 12.722 5.116 1.00 82.44 114 GLU A O 1
ATOM 925 N N . SER A 1 115 ? -2.116 11.300 5.342 1.00 86.00 115 SER A N 1
ATOM 926 C CA . SER A 1 115 ? -1.324 10.196 5.897 1.00 86.00 115 SER A CA 1
ATOM 927 C C . SER A 1 115 ? -0.735 9.254 4.846 1.00 86.00 115 SER A C 1
ATOM 929 O O . SER A 1 115 ? 0.159 8.473 5.155 1.00 86.00 115 SER A O 1
ATOM 931 N N . SER A 1 116 ? -1.237 9.291 3.611 1.00 88.12 116 SER A N 1
ATOM 932 C CA . SER A 1 116 ? -0.886 8.324 2.563 1.00 88.12 116 SER A CA 1
ATOM 933 C C . SER A 1 116 ? 0.132 8.859 1.559 1.00 88.12 116 SER A C 1
ATOM 935 O O . SER A 1 116 ? 0.819 8.058 0.931 1.00 88.12 116 SER A O 1
ATOM 937 N N . GLN A 1 117 ? 0.296 10.182 1.435 1.00 89.31 117 GLN A N 1
ATOM 938 C CA . GLN A 1 117 ? 1.253 10.798 0.506 1.00 89.31 117 GLN A CA 1
ATOM 939 C C . GLN A 1 117 ? 2.690 10.307 0.699 1.00 89.31 117 GLN A C 1
ATOM 941 O O . GLN A 1 117 ? 3.266 9.707 -0.210 1.00 89.31 117 GLN A O 1
ATOM 946 N N . THR A 1 118 ? 3.253 10.506 1.891 1.00 89.88 118 THR A N 1
ATOM 947 C CA . THR A 1 118 ? 4.646 10.136 2.177 1.00 89.88 118 THR A CA 1
ATOM 948 C C . THR A 1 118 ? 4.901 8.628 2.047 1.00 89.88 118 THR A C 1
ATOM 950 O O . THR A 1 118 ? 5.884 8.260 1.399 1.00 89.88 118 THR A O 1
ATOM 953 N N . PRO A 1 119 ? 4.054 7.732 2.599 1.00 91.50 119 PRO A N 1
ATOM 954 C CA . PRO A 1 119 ? 4.250 6.293 2.434 1.00 91.50 119 PRO A CA 1
ATOM 955 C C . PRO A 1 119 ? 4.132 5.825 0.978 1.00 91.50 119 PRO A C 1
ATOM 957 O O . PRO A 1 119 ? 4.969 5.043 0.533 1.00 91.50 119 PRO A O 1
ATOM 960 N N . ILE A 1 120 ? 3.169 6.345 0.203 1.00 93.50 120 ILE A N 1
ATOM 961 C CA . ILE A 1 120 ? 3.033 6.001 -1.222 1.00 93.50 120 ILE A CA 1
ATOM 962 C C . ILE A 1 120 ? 4.266 6.450 -2.006 1.00 93.50 120 ILE A C 1
ATOM 964 O O . ILE A 1 120 ? 4.820 5.673 -2.781 1.00 93.50 120 ILE A O 1
ATOM 968 N N . LEU A 1 121 ? 4.739 7.676 -1.777 1.00 92.50 121 LEU A N 1
ATOM 969 C CA . LEU A 1 121 ? 5.937 8.186 -2.435 1.00 92.50 121 LEU A CA 1
ATOM 970 C C . LEU A 1 121 ? 7.171 7.331 -2.110 1.00 92.50 121 LEU A C 1
ATOM 972 O O . LEU A 1 121 ? 7.952 7.012 -3.006 1.00 92.50 121 LEU A O 1
ATOM 976 N N . ARG A 1 122 ? 7.346 6.941 -0.841 1.00 91.62 122 ARG A N 1
ATOM 977 C CA . ARG A 1 122 ? 8.436 6.053 -0.412 1.00 91.62 122 ARG A CA 1
ATOM 978 C C . ARG A 1 122 ? 8.364 4.708 -1.131 1.00 91.62 122 ARG A C 1
ATOM 980 O O . ARG A 1 122 ? 9.331 4.324 -1.777 1.00 91.62 122 ARG A O 1
ATOM 987 N N . MET A 1 123 ? 7.200 4.069 -1.099 1.00 94.44 123 MET A N 1
ATOM 988 C CA . MET A 1 123 ? 6.945 2.787 -1.751 1.00 94.44 123 MET A CA 1
ATOM 989 C C . MET A 1 123 ? 7.237 2.836 -3.259 1.00 94.44 123 MET A C 1
ATOM 991 O O . MET A 1 123 ? 7.934 1.969 -3.782 1.00 94.44 123 MET A O 1
ATOM 995 N N . CYS A 1 124 ? 6.777 3.875 -3.963 1.00 94.31 124 CYS A N 1
ATOM 996 C CA . CYS A 1 124 ? 7.077 4.062 -5.383 1.00 94.31 124 CYS A CA 1
ATOM 997 C C . CYS A 1 124 ? 8.577 4.273 -5.636 1.00 94.31 124 CYS A C 1
ATOM 999 O O . CYS A 1 124 ? 9.128 3.677 -6.558 1.00 94.31 124 CYS A O 1
ATOM 1001 N N . ASN A 1 125 ? 9.257 5.078 -4.815 1.00 92.25 125 ASN A N 1
ATOM 1002 C CA . ASN A 1 125 ? 10.700 5.290 -4.937 1.00 92.25 125 ASN A CA 1
ATOM 1003 C C . ASN A 1 125 ? 11.501 4.008 -4.679 1.00 92.25 125 ASN A C 1
ATOM 1005 O O . ASN A 1 125 ? 12.500 3.764 -5.353 1.00 92.25 125 ASN A O 1
ATOM 1009 N N . ASP A 1 126 ? 11.073 3.181 -3.731 1.00 92.69 126 ASP A N 1
ATOM 1010 C CA . ASP A 1 126 ? 11.739 1.916 -3.431 1.00 92.69 126 ASP A CA 1
ATOM 1011 C C . ASP A 1 126 ? 11.512 0.882 -4.538 1.00 92.69 126 ASP A C 1
ATOM 1013 O O . ASP A 1 126 ? 12.450 0.175 -4.908 1.00 92.69 126 ASP A O 1
ATOM 1017 N N . LEU A 1 127 ? 10.331 0.866 -5.166 1.00 93.38 127 LEU A N 1
ATOM 1018 C CA . LEU A 1 127 ? 10.112 0.115 -6.404 1.00 93.38 127 LEU A CA 1
ATOM 1019 C C . LEU A 1 127 ? 11.048 0.604 -7.518 1.00 93.38 127 LEU A C 1
ATOM 1021 O O . LEU A 1 127 ? 11.776 -0.207 -8.082 1.00 93.38 127 LEU A O 1
ATOM 1025 N N . LEU A 1 128 ? 11.116 1.916 -7.780 1.00 91.88 128 LEU A N 1
ATOM 1026 C CA . LEU A 1 128 ? 11.987 2.492 -8.816 1.00 91.88 128 LEU A CA 1
ATOM 1027 C C . LEU A 1 128 ? 13.470 2.139 -8.622 1.00 91.88 128 LEU A C 1
ATOM 1029 O O . LEU A 1 128 ? 14.166 1.901 -9.605 1.00 91.88 128 LEU A O 1
ATOM 1033 N N . LYS A 1 129 ? 13.960 2.062 -7.377 1.00 89.75 129 LYS A N 1
ATOM 1034 C CA . LYS A 1 129 ? 15.340 1.628 -7.077 1.00 89.75 129 LYS A CA 1
ATOM 1035 C C . LYS A 1 129 ? 15.590 0.155 -7.399 1.00 89.75 129 LYS A C 1
ATOM 1037 O O . LYS A 1 129 ? 16.724 -0.210 -7.696 1.00 89.75 129 LYS A O 1
ATOM 1042 N N . ARG A 1 130 ? 14.563 -0.690 -7.281 1.00 90.12 130 ARG A N 1
ATOM 1043 C CA . ARG A 1 130 ? 14.655 -2.133 -7.542 1.00 90.12 130 ARG A CA 1
ATOM 1044 C C . ARG A 1 130 ? 14.507 -2.472 -9.023 1.00 90.12 130 ARG A C 1
ATOM 1046 O O . ARG A 1 130 ? 14.941 -3.544 -9.437 1.00 90.12 130 ARG A O 1
ATOM 1053 N N . LEU A 1 131 ? 13.898 -1.588 -9.813 1.00 86.06 131 LEU A N 1
ATOM 1054 C CA . LEU A 1 131 ? 13.781 -1.767 -11.256 1.00 86.06 131 LEU A CA 1
ATOM 1055 C C . LEU A 1 131 ? 15.137 -1.587 -11.941 1.00 86.06 131 LEU A C 1
ATOM 1057 O O . LEU A 1 131 ? 15.885 -0.645 -11.675 1.00 86.06 131 LEU A O 1
ATOM 1061 N N . SER A 1 132 ? 15.439 -2.493 -12.869 1.00 74.75 132 SER A N 1
ATOM 1062 C CA . SER A 1 132 ? 16.592 -2.334 -13.751 1.00 74.75 132 SER A CA 1
ATOM 1063 C C . SER A 1 132 ? 16.358 -1.163 -14.706 1.00 74.75 132 SER A C 1
ATOM 1065 O O . SER A 1 132 ? 15.278 -1.033 -15.284 1.00 74.75 132 SER A O 1
ATOM 1067 N N . ARG A 1 133 ? 17.391 -0.337 -14.922 1.00 64.50 133 ARG A N 1
ATOM 1068 C CA . ARG A 1 133 ? 17.319 0.859 -15.782 1.00 64.50 133 ARG A CA 1
ATOM 1069 C C . ARG A 1 133 ? 17.022 0.548 -17.256 1.00 64.50 133 ARG A C 1
ATOM 1071 O O . ARG A 1 133 ? 16.595 1.449 -17.968 1.00 64.50 133 ARG A O 1
ATOM 1078 N N . SER A 1 134 ? 17.261 -0.682 -17.716 1.00 62.84 134 SER A N 1
ATOM 1079 C CA . SER A 1 134 ? 17.178 -1.060 -19.136 1.00 62.84 134 SER A CA 1
ATOM 1080 C C . SER A 1 134 ? 16.133 -2.128 -19.472 1.00 62.84 134 SER A C 1
ATOM 1082 O O . SER A 1 134 ? 15.807 -2.272 -20.646 1.00 62.84 134 SER A O 1
ATOM 1084 N N . ALA A 1 135 ? 15.600 -2.861 -18.489 1.00 69.62 135 ALA A N 1
ATOM 1085 C CA . ALA A 1 135 ? 14.667 -3.967 -18.741 1.00 69.62 135 ALA A CA 1
ATOM 1086 C C . ALA A 1 135 ? 13.198 -3.584 -18.486 1.00 69.62 135 ALA A C 1
ATOM 1088 O O . ALA A 1 135 ? 12.337 -3.833 -19.322 1.00 69.62 135 ALA A O 1
ATOM 1089 N N . GLU A 1 136 ? 12.916 -2.900 -17.374 1.00 79.06 136 GLU A N 1
ATOM 1090 C CA . GLU A 1 136 ? 11.547 -2.710 -16.864 1.00 79.06 136 GLU A CA 1
ATOM 1091 C C . GLU A 1 136 ? 11.005 -1.297 -17.147 1.00 79.06 136 GLU A C 1
ATOM 1093 O O . GLU A 1 136 ? 10.453 -0.617 -16.276 1.00 79.06 136 GLU A O 1
ATOM 1098 N N . THR A 1 137 ? 11.206 -0.806 -18.374 1.00 86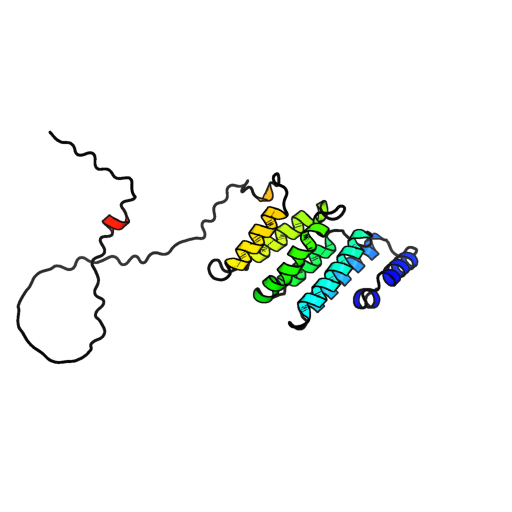.69 137 THR A N 1
ATOM 1099 C CA . THR A 1 137 ? 10.891 0.588 -18.743 1.00 86.69 137 THR A CA 1
ATOM 1100 C C . THR A 1 137 ? 9.389 0.882 -18.717 1.00 86.69 137 THR A C 1
ATOM 1102 O O . THR A 1 137 ? 8.991 1.973 -18.307 1.00 86.69 137 THR A O 1
ATOM 1105 N N . SER A 1 138 ? 8.552 -0.099 -19.075 1.00 90.62 138 SER A N 1
ATOM 1106 C CA . SER A 1 138 ? 7.087 0.018 -19.035 1.00 90.62 138 SER A CA 1
ATOM 1107 C C . SER A 1 138 ? 6.572 0.213 -17.606 1.00 90.62 138 SER A C 1
ATOM 1109 O O . SER A 1 138 ? 5.844 1.169 -17.324 1.00 90.62 138 SER A O 1
ATOM 1111 N N . PHE A 1 139 ? 7.010 -0.638 -16.670 1.00 93.19 139 PHE A N 1
ATOM 1112 C CA . PHE A 1 139 ? 6.576 -0.548 -15.279 1.00 93.19 139 PHE A CA 1
ATOM 1113 C C . PHE A 1 139 ? 7.105 0.721 -14.595 1.00 93.19 139 PHE A C 1
ATOM 1115 O O . PHE A 1 139 ? 6.352 1.413 -13.910 1.00 93.19 139 PHE A O 1
ATOM 1122 N N . CYS A 1 140 ? 8.357 1.108 -14.864 1.00 92.56 140 CYS A N 1
ATOM 1123 C CA . CYS A 1 140 ? 8.903 2.394 -14.421 1.00 92.56 140 CYS A CA 1
ATOM 1124 C C . CYS A 1 140 ? 8.032 3.575 -14.892 1.00 92.56 140 CYS A C 1
ATOM 1126 O O . CYS A 1 140 ? 7.657 4.437 -14.093 1.00 92.56 140 CYS A O 1
ATOM 1128 N N . GLY A 1 141 ? 7.635 3.577 -16.171 1.00 93.38 141 GLY A N 1
ATOM 1129 C CA . GLY A 1 141 ? 6.733 4.579 -16.738 1.00 93.38 141 GLY A CA 1
ATOM 1130 C C . GLY A 1 141 ? 5.372 4.626 -16.039 1.00 93.38 141 GLY A C 1
ATOM 1131 O O . GLY A 1 141 ? 4.896 5.715 -15.716 1.00 93.38 141 GLY A O 1
ATOM 1132 N N . ARG A 1 142 ? 4.775 3.466 -15.730 1.00 95.69 142 ARG A N 1
ATOM 1133 C CA . ARG A 1 142 ? 3.519 3.377 -14.961 1.00 95.69 142 ARG A CA 1
ATOM 1134 C C . ARG A 1 142 ? 3.652 3.980 -13.564 1.00 95.69 142 ARG A C 1
ATOM 1136 O O . ARG A 1 142 ? 2.794 4.763 -13.166 1.00 95.69 142 ARG A O 1
ATOM 1143 N N . ILE A 1 143 ? 4.747 3.703 -12.850 1.00 95.06 143 ILE A N 1
ATOM 1144 C CA . ILE A 1 143 ? 4.997 4.285 -11.520 1.00 95.06 143 ILE A CA 1
ATOM 1145 C C . ILE A 1 143 ? 5.105 5.812 -11.600 1.00 95.06 143 ILE A C 1
ATOM 1147 O O . ILE A 1 143 ? 4.463 6.523 -10.824 1.00 95.06 143 ILE A O 1
ATOM 1151 N N . LEU A 1 144 ? 5.888 6.332 -12.548 1.00 92.88 144 LEU A N 1
ATOM 1152 C CA . LEU A 1 144 ? 6.048 7.777 -12.736 1.00 92.88 144 LEU A CA 1
ATOM 1153 C C . LEU A 1 144 ? 4.727 8.445 -13.137 1.00 92.88 144 LEU A C 1
ATOM 1155 O O . LEU A 1 144 ? 4.386 9.5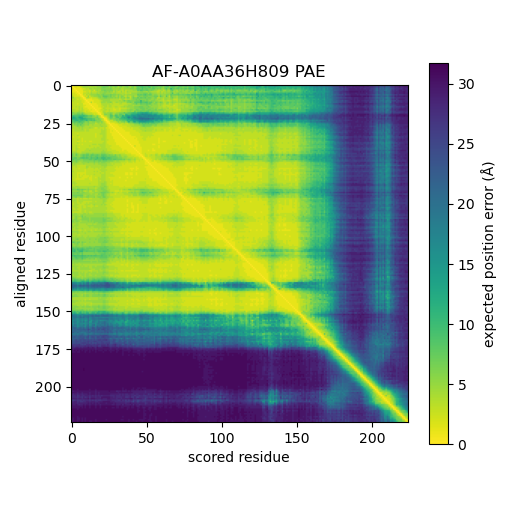12 -12.620 1.00 92.88 144 LEU A O 1
ATOM 1159 N N . PHE A 1 145 ? 3.949 7.798 -14.007 1.00 94.00 145 PHE A N 1
ATOM 1160 C CA . PHE A 1 145 ? 2.628 8.279 -14.394 1.00 94.00 145 PHE A CA 1
ATOM 1161 C C . PHE A 1 145 ? 1.673 8.311 -13.195 1.00 94.00 145 PHE A C 1
ATOM 1163 O O . PHE A 1 145 ? 1.029 9.334 -12.950 1.00 94.00 145 PHE A O 1
ATOM 1170 N N . PHE A 1 146 ? 1.639 7.249 -12.389 1.00 95.00 146 PHE A N 1
ATOM 1171 C CA . PHE A 1 146 ? 0.863 7.203 -11.154 1.00 95.00 146 PHE A CA 1
ATOM 1172 C C . PHE A 1 146 ? 1.242 8.348 -10.204 1.00 95.00 146 PHE A C 1
ATOM 1174 O O . PHE A 1 146 ? 0.355 9.082 -9.767 1.00 95.00 146 PHE A O 1
ATOM 1181 N N . LEU A 1 147 ? 2.537 8.566 -9.944 1.00 92.62 147 LEU A N 1
ATOM 1182 C CA . LEU A 1 147 ? 3.013 9.647 -9.072 1.00 92.62 147 LEU A CA 1
ATOM 1183 C C . LEU A 1 147 ? 2.604 11.031 -9.586 1.00 92.62 147 LEU A C 1
ATOM 1185 O O . LEU A 1 147 ? 2.108 11.841 -8.806 1.00 92.62 147 LEU A O 1
ATOM 1189 N N . SER A 1 148 ? 2.735 11.286 -10.892 1.00 90.69 148 SER A N 1
ATOM 1190 C CA . SER A 1 148 ? 2.339 12.573 -11.486 1.00 90.69 148 SER A CA 1
ATOM 1191 C C . SER A 1 148 ? 0.842 12.860 -11.357 1.00 90.69 148 SER A C 1
ATOM 1193 O O . SER A 1 148 ? 0.434 14.013 -11.235 1.00 90.69 148 SER A O 1
ATOM 1195 N N . ARG A 1 149 ? 0.008 11.813 -11.356 1.00 90.94 149 ARG A N 1
ATOM 1196 C CA . ARG A 1 149 ? -1.427 11.943 -11.103 1.00 90.94 149 ARG A CA 1
ATOM 1197 C C . ARG A 1 149 ? -1.741 12.041 -9.623 1.00 90.94 149 ARG A C 1
ATOM 1199 O O . ARG A 1 149 ? -2.734 12.676 -9.278 1.00 90.94 149 ARG A O 1
ATOM 1206 N N . TYR A 1 150 ? -0.988 11.360 -8.767 1.00 90.19 150 TYR A N 1
ATOM 1207 C CA . TYR A 1 150 ? -1.296 11.233 -7.349 1.00 90.19 150 TYR A CA 1
ATOM 1208 C C . TYR A 1 150 ? -0.917 12.485 -6.550 1.00 90.19 150 TYR A C 1
ATOM 1210 O O . TYR A 1 150 ? -1.741 12.970 -5.772 1.00 90.19 150 TYR A O 1
ATOM 1218 N N . LEU A 1 151 ? 0.279 13.028 -6.783 1.00 86.19 151 LEU A N 1
ATOM 1219 C CA . LEU A 1 151 ? 0.816 14.165 -6.038 1.00 86.19 151 LEU A CA 1
ATOM 1220 C C . LEU A 1 151 ? 0.247 15.501 -6.559 1.00 86.19 151 LEU A C 1
ATOM 1222 O O . LEU A 1 151 ? 0.133 15.694 -7.772 1.00 86.19 151 LEU A O 1
ATOM 1226 N N . PRO A 1 152 ? -0.131 16.447 -5.680 1.00 81.81 152 PRO A N 1
ATOM 1227 C CA . PRO A 1 152 ? -0.526 17.791 -6.089 1.00 81.81 152 PRO A CA 1
ATOM 1228 C C . PRO A 1 152 ? 0.636 18.560 -6.741 1.00 81.81 152 PRO A C 1
ATOM 1230 O O . PRO A 1 152 ? 1.799 18.400 -6.380 1.00 81.81 152 PRO A O 1
ATOM 1233 N N . LEU A 1 153 ? 0.309 19.479 -7.657 1.00 67.12 153 LEU A N 1
ATOM 1234 C CA . LEU A 1 153 ? 1.285 20.246 -8.454 1.00 67.12 153 LEU A CA 1
ATOM 1235 C C . LEU A 1 153 ? 2.273 21.090 -7.624 1.00 67.12 153 LEU A C 1
ATOM 1237 O O . LEU A 1 153 ? 3.334 21.454 -8.120 1.00 67.12 153 LEU A O 1
ATOM 1241 N N . GLY A 1 154 ? 1.926 21.424 -6.378 1.00 66.25 154 GLY A N 1
ATOM 1242 C CA . GLY A 1 154 ? 2.769 22.198 -5.462 1.00 66.25 154 GLY A CA 1
ATOM 1243 C C . GLY A 1 154 ? 3.703 21.356 -4.588 1.00 66.25 154 GLY A C 1
ATOM 1244 O O . GLY A 1 154 ? 4.297 21.892 -3.651 1.00 66.25 154 GLY A O 1
ATOM 1245 N N . GLU A 1 155 ? 3.800 20.045 -4.817 1.00 74.94 155 GLU A N 1
ATOM 1246 C CA . GLU A 1 155 ? 4.569 19.171 -3.939 1.00 74.94 155 GLU A CA 1
ATOM 1247 C C . GLU A 1 155 ? 6.084 19.307 -4.154 1.00 74.94 155 GLU A C 1
ATOM 1249 O O . GLU A 1 155 ? 6.619 19.096 -5.242 1.00 74.94 155 GLU A O 1
ATOM 1254 N N . LYS A 1 156 ? 6.806 19.622 -3.071 1.00 73.56 156 LYS A N 1
ATOM 1255 C CA . LYS A 1 156 ? 8.265 19.828 -3.087 1.00 73.56 156 LYS A CA 1
ATOM 1256 C C . LYS A 1 156 ? 9.060 18.550 -3.380 1.00 73.56 156 LYS A C 1
ATOM 1258 O O . LYS A 1 156 ? 10.236 18.647 -3.709 1.00 73.56 156 LYS A O 1
ATOM 1263 N N . SER A 1 157 ? 8.432 17.378 -3.285 1.00 70.75 157 SER A N 1
ATOM 1264 C CA . SER A 1 157 ? 9.036 16.063 -3.530 1.00 70.75 157 SER A CA 1
ATOM 1265 C C . SER A 1 157 ? 9.600 15.895 -4.947 1.00 70.75 157 SER A C 1
ATOM 1267 O O . SER A 1 157 ? 10.525 15.116 -5.146 1.00 70.75 157 SER A O 1
ATOM 1269 N N . GLY A 1 158 ? 9.074 16.638 -5.929 1.00 65.00 158 GLY A N 1
ATOM 1270 C CA . GLY A 1 158 ? 9.591 16.655 -7.303 1.00 65.00 158 GLY A CA 1
ATOM 1271 C C . GLY A 1 158 ? 10.807 17.567 -7.513 1.00 65.00 158 GLY A C 1
ATOM 1272 O O . GLY A 1 158 ? 11.340 17.633 -8.619 1.00 65.00 158 GLY A O 1
ATOM 1273 N N . LEU A 1 159 ? 11.242 18.294 -6.479 1.00 74.19 159 LEU A N 1
ATOM 1274 C CA . LEU A 1 159 ? 12.363 19.223 -6.552 1.00 74.19 159 LEU A CA 1
ATOM 1275 C C . LEU A 1 159 ? 13.622 18.573 -5.974 1.00 74.19 159 LEU A C 1
ATOM 1277 O O . LEU A 1 159 ? 13.636 18.112 -4.834 1.00 74.19 159 LEU A O 1
ATOM 1281 N N . ASN A 1 160 ? 14.728 18.620 -6.717 1.00 75.56 160 ASN A N 1
ATOM 1282 C CA . ASN A 1 160 ? 16.046 18.295 -6.172 1.00 75.56 160 ASN A CA 1
ATOM 1283 C C . ASN A 1 160 ? 16.595 19.486 -5.367 1.00 75.56 160 ASN A C 1
ATOM 1285 O O . ASN A 1 160 ? 17.534 20.154 -5.794 1.00 75.56 160 ASN A O 1
ATOM 1289 N N . LEU A 1 161 ? 15.986 19.784 -4.214 1.00 74.62 161 LEU A N 1
ATOM 1290 C CA . LEU A 1 161 ? 16.317 20.963 -3.397 1.00 74.62 161 LEU A CA 1
ATOM 1291 C C . LEU A 1 161 ? 17.768 20.972 -2.892 1.00 74.62 161 LEU A C 1
ATOM 1293 O O . LEU A 1 161 ? 18.325 22.041 -2.666 1.00 74.62 161 LEU A O 1
ATOM 1297 N N . MET A 1 162 ? 18.379 19.795 -2.723 1.00 76.25 162 MET A N 1
ATOM 1298 C CA . MET A 1 162 ? 19.786 19.677 -2.326 1.00 76.25 162 MET A CA 1
ATOM 1299 C C . MET A 1 162 ? 20.760 19.777 -3.507 1.00 76.25 162 MET A C 1
ATOM 1301 O O . MET A 1 162 ? 21.958 19.926 -3.288 1.00 76.25 162 MET A O 1
ATOM 1305 N N . GLY A 1 163 ? 20.278 19.685 -4.751 1.00 76.88 163 GLY A N 1
ATOM 1306 C CA . GLY A 1 163 ? 21.118 19.802 -5.945 1.00 76.88 163 GLY A CA 1
ATOM 1307 C C . GLY A 1 163 ? 22.145 18.677 -6.111 1.00 76.88 163 GLY A C 1
ATOM 1308 O O . GLY A 1 163 ? 23.143 18.862 -6.802 1.00 76.88 163 GLY A O 1
ATOM 1309 N N . HIS A 1 164 ? 21.939 17.510 -5.490 1.00 80.19 164 HIS A N 1
ATOM 1310 C CA . HIS A 1 164 ? 22.857 16.384 -5.659 1.00 80.19 164 HIS A CA 1
ATOM 1311 C C . HIS A 1 164 ? 22.711 15.781 -7.057 1.00 80.19 164 HIS A C 1
ATOM 1313 O O . HIS A 1 164 ? 21.611 15.414 -7.477 1.00 80.19 164 HIS A O 1
ATOM 1319 N N . PHE A 1 165 ? 23.829 15.663 -7.770 1.00 78.06 165 PHE A N 1
ATOM 1320 C CA . PHE A 1 165 ? 23.889 15.017 -9.076 1.00 78.06 165 PHE A CA 1
ATOM 1321 C C . PHE A 1 165 ? 24.263 13.542 -8.925 1.00 78.06 165 PHE A C 1
ATOM 1323 O O . PHE A 1 165 ? 25.110 13.179 -8.109 1.00 78.06 165 PHE A O 1
ATOM 1330 N N . ASN A 1 166 ? 23.648 12.684 -9.737 1.00 74.00 166 ASN A N 1
ATOM 1331 C CA . ASN A 1 166 ? 23.983 11.266 -9.775 1.00 74.00 166 ASN A CA 1
ATOM 1332 C C . ASN A 1 166 ? 25.298 11.049 -10.547 1.00 74.00 166 ASN A C 1
ATOM 1334 O O . ASN A 1 166 ? 25.289 10.965 -11.772 1.00 74.00 166 ASN A O 1
ATOM 1338 N N . THR A 1 167 ? 26.423 10.950 -9.837 1.00 81.38 167 THR A N 1
ATOM 1339 C CA . THR A 1 167 ? 27.758 10.721 -10.425 1.00 81.38 167 THR A CA 1
ATOM 1340 C C . THR A 1 167 ? 28.071 9.247 -10.698 1.00 81.38 167 THR A C 1
ATOM 1342 O O . THR A 1 167 ? 29.088 8.939 -11.310 1.00 81.38 167 THR A O 1
ATOM 1345 N N . GLN A 1 168 ? 27.203 8.318 -10.279 1.00 75.00 168 GLN A N 1
ATOM 1346 C CA . GLN A 1 168 ? 27.440 6.875 -10.420 1.00 75.00 168 GLN A CA 1
ATOM 1347 C C . GLN A 1 168 ? 27.244 6.357 -11.851 1.00 75.00 168 GLN A C 1
ATOM 1349 O O . GLN A 1 168 ? 27.589 5.214 -12.144 1.00 75.00 168 GLN A O 1
ATOM 1354 N N . ASN A 1 169 ? 26.669 7.160 -12.751 1.00 70.56 169 ASN A N 1
ATOM 1355 C CA . ASN A 1 169 ? 26.463 6.766 -14.141 1.00 70.56 169 ASN A CA 1
ATOM 1356 C C . ASN A 1 169 ? 27.745 6.980 -14.965 1.00 70.56 169 ASN A C 1
ATOM 1358 O O . ASN A 1 169 ? 27.845 7.920 -15.749 1.00 70.56 169 ASN A O 1
ATOM 1362 N N . ILE A 1 170 ? 28.748 6.129 -14.738 1.00 74.25 170 ILE A N 1
ATOM 1363 C CA . ILE A 1 170 ? 30.028 6.176 -15.450 1.00 74.25 170 ILE A CA 1
ATOM 1364 C C . ILE A 1 170 ? 29.919 5.285 -16.687 1.00 74.25 170 ILE A C 1
ATOM 1366 O O . ILE A 1 170 ? 29.871 4.060 -16.579 1.00 74.25 170 ILE A O 1
ATOM 1370 N N . THR A 1 171 ? 29.888 5.903 -17.868 1.00 75.75 171 THR A N 1
ATOM 1371 C CA . THR A 1 171 ? 30.015 5.171 -19.135 1.00 75.75 171 THR A CA 1
ATOM 1372 C C . THR A 1 171 ? 31.489 4.840 -19.331 1.00 75.75 171 THR A C 1
ATOM 1374 O O . THR A 1 171 ? 32.310 5.744 -19.473 1.00 75.75 171 THR A O 1
ATOM 1377 N N . LYS A 1 172 ? 31.837 3.552 -19.267 1.00 79.56 172 LYS A N 1
ATOM 1378 C CA . LYS A 1 172 ? 33.183 3.088 -19.608 1.00 79.56 172 LYS A CA 1
ATOM 1379 C C . LYS A 1 172 ? 33.275 3.017 -21.129 1.00 79.56 172 LYS A C 1
ATOM 1381 O O . LYS A 1 172 ? 32.478 2.317 -21.746 1.00 79.56 172 LYS A O 1
ATOM 1386 N N . TYR A 1 173 ? 34.209 3.760 -21.702 1.00 78.38 173 TYR A N 1
ATOM 1387 C CA . TYR A 1 173 ? 34.573 3.652 -23.111 1.00 78.38 173 TYR A CA 1
ATOM 1388 C C . TYR A 1 173 ? 35.812 2.759 -23.215 1.00 78.38 173 TYR A C 1
ATOM 1390 O O . TYR A 1 173 ? 36.653 2.796 -22.314 1.00 78.38 173 TYR A O 1
ATOM 1398 N N . ASP A 1 174 ? 35.918 1.960 -24.277 1.00 76.69 174 ASP A N 1
ATOM 1399 C CA . ASP A 1 174 ? 37.154 1.233 -24.564 1.00 76.69 174 ASP A CA 1
ATOM 1400 C C . ASP A 1 174 ? 38.227 2.224 -25.019 1.00 76.69 174 ASP A C 1
ATOM 1402 O O . ASP A 1 174 ? 38.084 2.900 -26.039 1.00 76.69 174 ASP A O 1
ATOM 1406 N N . THR A 1 175 ? 39.303 2.320 -24.242 1.00 64.50 175 THR A N 1
ATOM 1407 C CA . THR A 1 175 ? 40.483 3.122 -24.571 1.00 64.50 175 THR A CA 1
ATOM 1408 C C . THR A 1 175 ? 41.542 2.205 -25.175 1.00 64.50 175 THR A C 1
ATOM 1410 O O . THR A 1 175 ?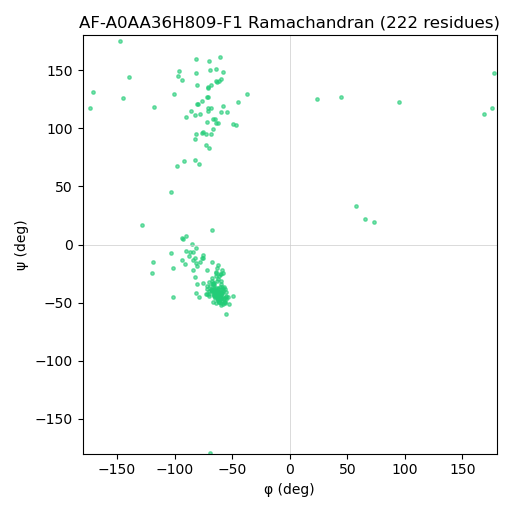 42.565 1.927 -24.553 1.00 64.50 175 THR A O 1
ATOM 1413 N N . THR A 1 176 ? 41.307 1.668 -26.372 1.00 61.16 176 THR A N 1
ATOM 1414 C CA . THR A 1 176 ? 42.395 1.028 -27.123 1.00 61.16 176 THR A CA 1
ATOM 1415 C C . THR A 1 176 ? 43.273 2.131 -27.707 1.00 61.16 176 THR A C 1
ATOM 1417 O O . THR A 1 176 ? 42.939 2.721 -28.732 1.00 61.16 176 THR A O 1
ATOM 1420 N N . GLU A 1 177 ? 44.374 2.454 -27.028 1.00 53.81 177 GLU A N 1
ATOM 1421 C CA . GLU A 1 177 ? 45.429 3.306 -27.577 1.00 53.81 177 GLU A CA 1
ATOM 1422 C C . GLU A 1 177 ? 46.058 2.600 -28.786 1.00 53.81 177 GLU A C 1
ATOM 1424 O O . GLU A 1 177 ? 46.806 1.630 -28.651 1.00 53.81 177 GLU A O 1
ATOM 1429 N N . THR A 1 178 ? 45.723 3.060 -29.989 1.00 49.50 178 THR A N 1
ATOM 1430 C CA . THR A 1 178 ? 46.312 2.572 -31.236 1.00 49.50 178 THR A CA 1
ATOM 1431 C C . THR A 1 178 ? 47.793 2.957 -31.268 1.00 49.50 178 THR A C 1
ATOM 1433 O O . THR A 1 178 ? 48.130 4.130 -31.429 1.00 49.50 178 THR A O 1
ATOM 1436 N N . GLN A 1 179 ? 48.697 1.986 -31.110 1.00 41.81 179 GLN A N 1
ATOM 1437 C CA . GLN A 1 179 ? 50.120 2.200 -31.386 1.00 41.81 179 GLN A CA 1
ATOM 1438 C C . GLN A 1 179 ? 50.319 2.498 -32.886 1.00 41.81 179 GLN A C 1
ATOM 1440 O O . GLN A 1 179 ? 49.650 1.878 -33.719 1.00 41.81 179 GLN A O 1
ATOM 1445 N N . PRO A 1 180 ? 51.217 3.429 -33.258 1.00 40.31 180 PRO A N 1
ATOM 1446 C CA . PRO A 1 180 ? 51.468 3.752 -34.655 1.00 40.31 180 PRO A CA 1
ATOM 1447 C C . PRO A 1 180 ? 52.217 2.586 -35.309 1.00 40.31 180 PRO A C 1
ATOM 1449 O O . PRO A 1 180 ? 53.342 2.269 -34.934 1.00 40.31 180 PRO A O 1
ATOM 1452 N N . VAL A 1 181 ? 51.582 1.927 -36.275 1.00 41.50 181 VAL A N 1
ATOM 1453 C CA . VAL A 1 181 ? 52.239 0.944 -37.142 1.00 41.50 181 VAL A CA 1
ATOM 1454 C C . VAL A 1 181 ? 52.892 1.672 -38.314 1.00 41.50 181 VAL A C 1
ATOM 1456 O O . VAL A 1 181 ? 52.201 2.271 -39.140 1.00 41.50 181 VAL A O 1
ATOM 1459 N N . ASP A 1 182 ? 54.225 1.617 -38.371 1.00 37.56 182 ASP A N 1
ATOM 1460 C CA . ASP A 1 182 ? 55.025 2.069 -39.509 1.00 37.56 182 ASP A CA 1
ATOM 1461 C C . ASP A 1 182 ? 54.630 1.283 -40.768 1.00 37.56 182 ASP A C 1
ATOM 1463 O O . ASP A 1 182 ? 54.833 0.073 -40.884 1.00 37.56 182 ASP A O 1
ATOM 1467 N N . LEU A 1 183 ? 54.049 1.992 -41.730 1.00 46.84 183 LEU A N 1
ATOM 1468 C CA . LEU A 1 183 ? 53.831 1.507 -43.085 1.00 46.84 183 LEU A CA 1
ATOM 1469 C C . LEU A 1 183 ? 55.152 1.656 -43.849 1.00 46.84 183 LEU A C 1
ATOM 1471 O O . LEU A 1 183 ? 55.639 2.775 -43.941 1.00 46.84 183 LEU A O 1
ATOM 1475 N N . ILE A 1 184 ? 55.708 0.557 -44.377 1.00 40.06 184 ILE A N 1
ATOM 1476 C CA . ILE A 1 184 ? 56.304 0.389 -45.728 1.00 40.06 184 ILE A CA 1
ATOM 1477 C C . ILE A 1 184 ? 57.073 -0.950 -45.776 1.00 40.06 184 ILE A C 1
ATOM 1479 O O . ILE A 1 184 ? 58.144 -1.092 -45.190 1.00 40.06 184 ILE A O 1
ATOM 1483 N N . SER A 1 185 ? 56.578 -1.905 -46.567 1.00 32.31 185 SER A N 1
ATOM 1484 C CA . SER A 1 185 ? 57.354 -2.601 -47.613 1.00 32.31 185 SER A CA 1
ATOM 1485 C C . SER A 1 185 ? 56.417 -3.501 -48.409 1.00 32.31 185 SER A C 1
ATOM 1487 O O . SER A 1 185 ? 55.777 -4.393 -47.859 1.00 32.31 185 SER A O 1
ATOM 1489 N N . GLY A 1 186 ? 56.295 -3.200 -49.700 1.00 37.66 186 GLY A N 1
ATOM 1490 C CA . GLY A 1 186 ? 55.461 -3.941 -50.634 1.00 37.66 186 GLY A CA 1
ATOM 1491 C C . GLY A 1 186 ? 56.124 -5.208 -51.164 1.00 37.66 186 GLY A C 1
ATOM 1492 O O . GLY A 1 186 ? 57.346 -5.341 -51.167 1.00 37.66 186 GLY A O 1
ATOM 1493 N N . SER A 1 187 ? 55.294 -6.119 -51.655 1.00 31.70 187 SER A N 1
ATOM 1494 C CA . SER A 1 187 ? 55.453 -6.811 -52.942 1.00 31.70 187 SER A CA 1
ATOM 1495 C C . SER A 1 187 ? 54.170 -7.595 -53.221 1.00 31.70 187 SER A C 1
ATOM 1497 O O . SER A 1 187 ? 53.651 -8.277 -52.338 1.00 31.70 187 SER A O 1
ATOM 1499 N N . ASP A 1 188 ? 53.654 -7.426 -54.435 1.00 37.50 188 ASP A N 1
ATOM 1500 C CA . ASP A 1 188 ? 52.642 -8.277 -55.060 1.00 37.50 188 ASP A CA 1
ATOM 1501 C C . ASP A 1 188 ? 53.127 -9.737 -55.147 1.00 37.50 188 ASP A C 1
ATOM 1503 O O . ASP A 1 188 ? 54.328 -9.962 -55.269 1.00 37.50 188 ASP A O 1
ATOM 1507 N N . GLU A 1 189 ? 52.208 -10.709 -55.070 1.00 33.09 189 GLU A N 1
ATOM 1508 C CA . GLU A 1 189 ? 51.907 -11.701 -56.129 1.00 33.09 189 GLU A CA 1
ATOM 1509 C C . GLU A 1 189 ? 50.859 -12.745 -55.651 1.00 33.09 189 GLU A C 1
ATOM 1511 O O . GLU A 1 189 ? 51.038 -13.454 -54.666 1.00 33.09 189 GLU A O 1
ATOM 1516 N N . GLU A 1 190 ? 49.718 -12.740 -56.349 1.00 35.22 190 GLU A N 1
ATOM 1517 C CA . GLU A 1 190 ? 48.951 -13.858 -56.938 1.00 35.22 190 GLU A CA 1
ATOM 1518 C C . GLU A 1 190 ? 48.635 -15.216 -56.223 1.00 35.22 190 GLU A C 1
ATOM 1520 O O . GLU A 1 190 ? 49.501 -16.016 -55.891 1.00 35.22 190 GLU A O 1
ATOM 1525 N N . ILE A 1 191 ? 47.315 -15.517 -56.235 1.00 35.38 191 ILE A N 1
ATOM 1526 C CA . ILE A 1 191 ? 46.604 -16.797 -56.531 1.00 35.38 191 ILE A CA 1
ATOM 1527 C C . ILE A 1 191 ? 46.188 -17.781 -55.397 1.00 35.38 191 ILE A C 1
ATOM 1529 O O . ILE A 1 191 ? 46.980 -18.309 -54.629 1.00 35.38 191 ILE A O 1
ATOM 1533 N N . GLU A 1 192 ? 44.862 -18.030 -55.405 1.00 36.31 192 GLU A N 1
ATOM 1534 C CA . GLU A 1 192 ? 44.020 -19.180 -54.995 1.00 36.31 192 GLU A CA 1
ATOM 1535 C C . GLU A 1 192 ? 44.502 -20.208 -53.953 1.00 36.31 192 GLU A C 1
ATOM 1537 O O . GLU 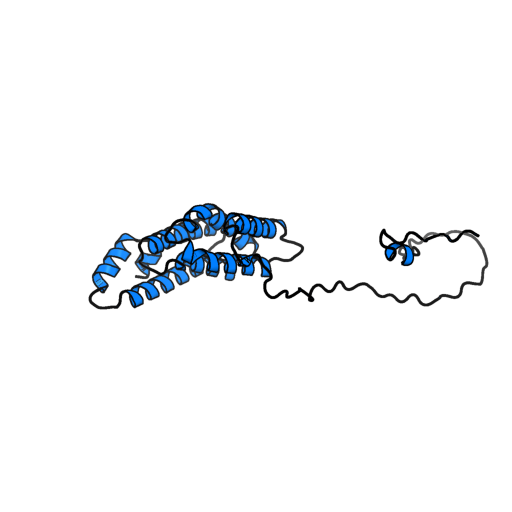A 1 192 ? 45.435 -20.971 -54.172 1.00 36.31 192 GLU A O 1
ATOM 1542 N N . THR A 1 193 ? 43.698 -20.402 -52.897 1.00 31.19 193 THR A N 1
ATOM 1543 C CA . THR A 1 193 ? 42.927 -21.642 -52.616 1.00 31.19 193 THR A CA 1
ATOM 1544 C C . THR A 1 193 ? 42.169 -21.512 -51.286 1.00 31.19 193 THR A C 1
ATOM 1546 O O . THR A 1 193 ? 42.573 -20.785 -50.381 1.00 31.19 193 THR A O 1
ATOM 1549 N N . GLY A 1 194 ? 41.000 -22.151 -51.204 1.00 44.66 194 GLY A N 1
ATOM 1550 C CA . GLY A 1 194 ? 40.013 -21.943 -50.147 1.00 44.66 194 GLY A CA 1
ATOM 1551 C C . GLY A 1 194 ? 40.393 -22.489 -48.769 1.00 44.66 194 GLY A C 1
ATOM 1552 O O . GLY A 1 194 ? 40.594 -23.684 -48.602 1.00 44.66 194 GLY A O 1
ATOM 1553 N N . GLU A 1 195 ? 40.322 -21.605 -47.777 1.00 31.09 195 GLU A N 1
ATOM 1554 C CA . GLU A 1 195 ? 39.991 -21.883 -46.378 1.00 31.09 195 GLU A CA 1
ATOM 1555 C C . GLU A 1 195 ? 39.188 -20.674 -45.874 1.00 31.09 195 GLU A C 1
ATOM 1557 O O . GLU A 1 195 ? 39.648 -19.536 -45.992 1.00 31.09 195 GLU A O 1
ATOM 1562 N N . ILE A 1 196 ? 37.987 -20.883 -45.322 1.00 45.22 196 ILE A N 1
ATOM 1563 C CA . ILE A 1 196 ? 37.269 -19.820 -44.603 1.00 45.22 196 ILE A CA 1
ATOM 1564 C C . ILE A 1 196 ? 38.009 -19.626 -43.278 1.00 45.22 196 ILE A C 1
ATOM 1566 O O . ILE A 1 196 ? 37.691 -20.256 -42.272 1.00 45.22 196 ILE A O 1
ATOM 1570 N N . LYS A 1 197 ? 39.052 -18.795 -43.301 1.00 39.31 197 LYS A N 1
ATOM 1571 C CA . LYS A 1 197 ? 39.669 -18.254 -42.092 1.00 39.31 197 LYS A CA 1
ATOM 1572 C C . LYS A 1 197 ? 38.694 -17.248 -41.496 1.00 39.31 197 LYS A C 1
ATOM 1574 O O . LYS A 1 197 ? 38.101 -16.462 -42.237 1.00 39.31 197 LYS A O 1
ATOM 1579 N N . GLU A 1 198 ? 38.512 -17.331 -40.178 1.00 39.03 198 GLU A N 1
ATOM 1580 C CA . GLU A 1 198 ? 37.745 -16.381 -39.371 1.00 39.03 198 GLU A CA 1
ATOM 1581 C C . GLU A 1 198 ? 37.957 -14.971 -39.907 1.00 39.03 198 GLU A C 1
ATOM 1583 O O . GLU A 1 198 ? 39.098 -14.576 -40.170 1.00 39.03 198 GLU A O 1
ATOM 1588 N N . ALA A 1 199 ? 36.852 -14.257 -40.137 1.00 38.56 199 ALA A N 1
ATOM 1589 C CA . ALA A 1 199 ? 36.877 -12.896 -40.632 1.00 38.56 199 ALA A CA 1
ATOM 1590 C C . ALA A 1 199 ? 37.854 -12.097 -39.766 1.00 38.56 199 ALA A C 1
ATOM 1592 O O . ALA A 1 199 ? 37.541 -11.763 -38.625 1.00 38.56 199 ALA A O 1
ATOM 1593 N N . LYS A 1 200 ? 39.055 -11.837 -40.309 1.00 40.59 200 LYS A N 1
ATOM 1594 C CA . LYS A 1 200 ? 39.986 -10.849 -39.772 1.00 40.59 200 LYS A CA 1
ATOM 1595 C C . LYS A 1 200 ? 39.134 -9.633 -39.474 1.00 40.59 200 LYS A C 1
ATOM 1597 O O . LYS A 1 200 ? 38.454 -9.156 -40.384 1.00 40.59 200 LYS A O 1
ATOM 1602 N N . GLU A 1 201 ? 39.149 -9.186 -38.223 1.00 47.56 201 GLU A N 1
ATOM 1603 C CA . GLU A 1 201 ? 38.574 -7.911 -37.827 1.00 47.56 201 GLU A CA 1
ATOM 1604 C C . GLU A 1 201 ? 39.061 -6.872 -38.835 1.00 47.56 201 GLU A C 1
ATOM 1606 O O . GLU A 1 201 ? 40.231 -6.480 -38.853 1.00 47.56 201 GLU A O 1
ATOM 1611 N N . VAL A 1 202 ? 38.180 -6.500 -39.762 1.00 44.28 202 VAL A N 1
ATOM 1612 C CA . VAL A 1 202 ? 38.414 -5.363 -40.631 1.00 44.28 202 VAL A CA 1
ATOM 1613 C C . VAL A 1 202 ? 38.326 -4.197 -39.673 1.00 44.28 202 VAL A C 1
ATOM 1615 O O . VAL A 1 202 ? 37.234 -3.763 -39.315 1.00 44.28 202 VAL A O 1
ATOM 1618 N N . ASN A 1 203 ? 39.481 -3.765 -39.176 1.00 52.31 203 ASN A N 1
ATOM 1619 C CA . ASN A 1 203 ? 39.580 -2.595 -38.332 1.00 52.31 203 ASN A CA 1
ATOM 1620 C C . ASN A 1 203 ? 39.307 -1.396 -39.244 1.00 52.31 203 ASN A C 1
ATOM 1622 O O . ASN A 1 203 ? 40.219 -0.837 -39.855 1.00 52.31 203 ASN A O 1
ATOM 1626 N N . ILE A 1 204 ? 38.019 -1.106 -39.455 1.00 65.06 204 ILE A N 1
ATOM 1627 C CA . ILE A 1 204 ? 37.567 0.037 -40.239 1.00 65.06 204 ILE A CA 1
ATOM 1628 C C . ILE A 1 204 ? 38.172 1.252 -39.538 1.00 65.06 204 ILE A C 1
ATOM 1630 O O . ILE A 1 204 ? 37.886 1.445 -38.357 1.00 65.06 204 ILE A O 1
ATOM 1634 N N . PRO A 1 205 ? 39.023 2.050 -40.203 1.00 59.94 205 PRO A N 1
ATOM 1635 C CA . PRO A 1 205 ? 39.634 3.202 -39.564 1.00 59.94 205 PRO A CA 1
ATOM 1636 C C . PRO A 1 205 ? 38.526 4.180 -39.158 1.00 59.94 205 PRO A C 1
ATOM 1638 O O . PRO A 1 205 ? 37.926 4.850 -39.998 1.00 59.94 205 PRO A O 1
ATOM 1641 N N . VAL A 1 206 ? 38.219 4.215 -37.860 1.00 67.75 206 VAL A N 1
ATOM 1642 C CA . VAL A 1 206 ? 37.257 5.145 -37.273 1.00 67.75 206 VAL A CA 1
ATOM 1643 C C . VAL A 1 206 ? 37.985 6.461 -37.044 1.00 67.75 206 VAL A C 1
ATOM 1645 O O . VAL A 1 206 ? 38.869 6.562 -36.195 1.00 67.75 206 VAL A O 1
ATOM 1648 N N . ASP A 1 207 ? 37.620 7.489 -37.804 1.00 71.00 207 ASP A N 1
ATOM 1649 C CA . ASP A 1 207 ? 38.101 8.839 -37.537 1.00 71.00 207 ASP A CA 1
ATOM 1650 C C . ASP A 1 207 ? 37.406 9.392 -36.283 1.00 71.00 207 ASP A C 1
ATOM 1652 O O . ASP A 1 207 ? 36.301 9.941 -36.323 1.00 71.00 207 ASP A O 1
ATOM 1656 N N . HIS A 1 208 ? 38.064 9.241 -35.136 1.00 69.56 208 HIS A N 1
ATOM 1657 C CA . HIS A 1 208 ? 37.596 9.764 -33.855 1.00 69.56 208 HIS A CA 1
ATOM 1658 C C . HIS A 1 208 ? 37.476 11.304 -33.834 1.00 69.56 208 HIS A C 1
ATOM 1660 O O . HIS A 1 208 ? 36.758 11.851 -32.987 1.00 69.56 208 HIS A O 1
ATOM 1666 N N . ALA A 1 209 ? 38.106 12.030 -34.771 1.00 69.25 209 ALA A N 1
ATOM 1667 C CA . ALA A 1 209 ? 37.928 13.476 -34.899 1.00 69.25 209 ALA A CA 1
ATOM 1668 C C . ALA A 1 209 ? 36.518 13.827 -35.403 1.00 69.25 209 ALA A C 1
ATOM 1670 O O . ALA A 1 209 ? 35.919 14.787 -34.924 1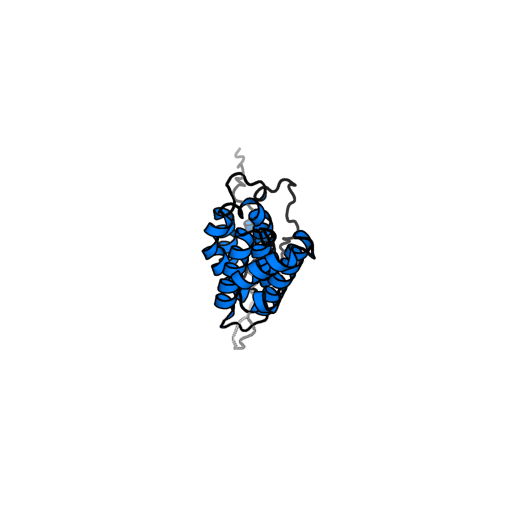.00 69.25 209 ALA A O 1
ATOM 1671 N N . LEU A 1 210 ? 35.932 13.018 -36.292 1.00 66.31 210 LEU A N 1
ATOM 1672 C CA . LEU A 1 210 ? 34.557 13.225 -36.765 1.00 66.31 210 LEU A CA 1
ATOM 1673 C C . LEU A 1 210 ? 33.515 13.043 -35.651 1.00 66.31 210 LEU A C 1
ATOM 1675 O O . LEU A 1 210 ? 32.533 13.780 -35.610 1.00 66.31 210 LEU A O 1
ATOM 1679 N N . TYR A 1 211 ? 33.748 12.120 -34.714 1.00 65.31 211 TYR A N 1
ATOM 1680 C CA . TYR A 1 211 ? 32.837 11.861 -33.589 1.00 65.31 211 TYR A CA 1
ATOM 1681 C C . TYR A 1 211 ? 32.985 12.849 -32.423 1.00 65.31 211 TYR A C 1
ATOM 1683 O O . TYR A 1 211 ? 32.077 12.971 -31.602 1.00 65.31 211 TYR A O 1
ATOM 1691 N N . SER A 1 212 ? 34.108 13.566 -32.344 1.00 67.94 212 SER A N 1
ATOM 1692 C CA . SER A 1 212 ? 34.372 14.567 -31.299 1.00 67.94 212 SER A CA 1
ATOM 1693 C C . SER A 1 212 ? 33.979 15.993 -31.703 1.00 67.94 212 SER A C 1
ATOM 1695 O O . SER A 1 212 ? 33.867 16.871 -30.844 1.00 67.94 212 SER A O 1
ATOM 1697 N N . ILE A 1 213 ? 33.707 16.243 -32.989 1.00 67.31 213 ILE A N 1
ATOM 1698 C CA . ILE A 1 213 ? 33.213 17.538 -33.464 1.00 67.31 213 ILE A CA 1
ATOM 1699 C C . ILE A 1 213 ? 31.697 17.613 -33.228 1.00 67.31 213 ILE A C 1
ATOM 1701 O O . ILE A 1 213 ? 30.885 17.181 -34.041 1.00 67.31 213 ILE A O 1
ATOM 1705 N N . GLY A 1 214 ? 31.302 18.203 -32.097 1.00 55.97 214 GLY A N 1
ATOM 1706 C CA . GLY A 1 214 ? 29.916 18.617 -31.863 1.00 55.97 214 GLY A CA 1
ATOM 1707 C C . GLY A 1 214 ? 29.430 19.653 -32.901 1.00 55.97 214 GLY A C 1
ATOM 1708 O O . GLY A 1 214 ? 30.249 20.330 -33.531 1.00 55.97 214 GLY A O 1
ATOM 1709 N N . PRO A 1 215 ? 28.105 19.845 -33.066 1.00 51.50 215 PRO A N 1
ATOM 1710 C CA . PRO A 1 215 ? 27.481 20.513 -34.224 1.00 51.50 215 PRO A CA 1
ATOM 1711 C C . PRO A 1 215 ? 27.744 22.029 -34.379 1.00 51.50 215 PRO A C 1
ATOM 1713 O O . PRO A 1 215 ? 27.090 22.687 -35.186 1.00 51.50 215 PRO A O 1
ATOM 1716 N N . PHE A 1 216 ? 28.698 22.611 -33.645 1.00 50.72 216 PHE A N 1
ATOM 1717 C CA . PHE A 1 216 ? 28.917 24.061 -33.570 1.00 50.72 216 PHE A CA 1
ATOM 1718 C C . PHE A 1 216 ? 30.352 24.542 -33.834 1.00 50.72 216 PHE A C 1
ATOM 1720 O O . PHE A 1 216 ? 30.652 25.702 -33.565 1.00 50.72 216 PHE A O 1
ATOM 1727 N N . SER A 1 217 ? 31.240 23.738 -34.424 1.00 47.62 217 SER A N 1
ATOM 1728 C CA . SER A 1 217 ? 32.553 24.254 -34.852 1.00 47.62 217 SER A CA 1
ATOM 1729 C C . SER A 1 217 ? 32.523 24.747 -36.305 1.00 47.62 217 SER A C 1
ATOM 1731 O O . SER A 1 217 ? 33.064 24.123 -37.218 1.00 47.62 217 SER A O 1
ATOM 1733 N N . LYS A 1 218 ? 31.863 25.891 -36.549 1.00 44.12 218 LYS A N 1
ATOM 1734 C CA . LYS A 1 218 ? 32.078 26.646 -37.793 1.00 44.12 218 LYS A CA 1
ATOM 1735 C C . LYS A 1 218 ? 33.464 27.287 -37.720 1.00 44.12 218 LYS A C 1
ATOM 1737 O O . LYS A 1 218 ? 33.659 28.273 -37.017 1.00 44.12 218 LYS A O 1
ATOM 1742 N N . ARG A 1 219 ? 34.422 26.727 -38.466 1.00 43.59 219 ARG A N 1
ATOM 1743 C CA . ARG A 1 219 ? 35.701 27.377 -38.780 1.00 43.59 219 ARG A CA 1
ATOM 1744 C C . ARG A 1 219 ? 35.418 28.738 -39.418 1.00 43.59 219 ARG A C 1
ATOM 1746 O O . ARG A 1 219 ? 34.900 28.804 -40.531 1.00 43.59 219 ARG A O 1
ATOM 1753 N N . THR A 1 220 ? 35.788 29.815 -38.735 1.00 40.56 220 THR A N 1
ATOM 1754 C CA . THR A 1 220 ? 35.956 31.131 -39.353 1.00 40.56 220 THR A CA 1
ATOM 1755 C C . THR A 1 220 ? 37.140 31.034 -40.312 1.00 40.56 220 THR A C 1
ATOM 1757 O O . THR A 1 220 ? 38.297 31.055 -39.893 1.00 40.56 220 THR A O 1
ATOM 1760 N N . LEU A 1 221 ? 36.855 30.866 -41.603 1.00 39.66 221 LEU A N 1
ATOM 1761 C CA . LEU A 1 221 ? 37.840 31.031 -42.666 1.00 39.66 221 LEU A CA 1
ATOM 1762 C C . LEU A 1 221 ? 38.269 32.504 -42.684 1.00 39.66 221 LEU A C 1
ATOM 1764 O O . LEU A 1 221 ? 37.502 33.379 -43.076 1.00 39.66 221 LEU A O 1
ATOM 1768 N N . ARG A 1 222 ? 39.499 32.774 -42.233 1.00 38.09 222 ARG A N 1
ATOM 1769 C CA . ARG A 1 222 ? 40.241 33.972 -42.636 1.00 38.09 222 ARG A CA 1
ATOM 1770 C C . ARG A 1 222 ? 40.579 33.812 -44.116 1.00 38.09 222 ARG A C 1
ATOM 1772 O O . ARG A 1 222 ? 41.331 32.909 -44.471 1.00 38.09 222 ARG A O 1
ATOM 1779 N N . THR A 1 223 ? 40.059 34.699 -44.949 1.00 40.97 223 THR A N 1
ATOM 1780 C CA . THR A 1 223 ? 40.562 34.931 -46.305 1.00 40.97 223 THR A CA 1
ATOM 1781 C C . THR A 1 223 ? 41.061 36.364 -46.396 1.00 40.97 223 THR A C 1
ATOM 1783 O O . THR A 1 223 ? 40.265 37.277 -46.198 1.00 40.97 223 THR A O 1
ATOM 1786 N N . TYR A 1 224 ? 42.367 36.448 -46.677 1.00 39.88 224 TYR A N 1
ATOM 1787 C CA . TYR A 1 224 ? 43.192 37.540 -47.213 1.00 39.88 224 TYR A CA 1
ATOM 1788 C C . TYR A 1 224 ? 43.097 38.925 -46.569 1.00 39.88 224 TYR A C 1
ATOM 1790 O O . TYR A 1 224 ? 42.098 39.640 -46.784 1.00 39.88 224 TYR A O 1
#

Solvent-accessible surface area (backbone atoms only — not comparable to full-atom values): 14112 Å² total; per-residue (Å²): 108,68,69,34,63,72,70,65,37,62,66,60,44,52,53,48,54,65,70,40,57,88,80,48,58,71,67,59,54,17,52,52,49,44,53,56,52,37,53,54,33,44,55,48,51,70,50,61,82,89,52,36,64,60,54,48,50,56,48,44,54,51,35,44,53,39,25,74,72,62,59,29,63,54,35,48,41,59,51,26,52,41,53,26,46,74,75,37,54,69,80,52,37,59,58,50,46,50,58,51,62,73,42,46,68,63,44,65,32,87,86,27,32,85,48,36,52,67,58,50,53,50,45,52,51,55,50,57,71,70,47,54,93,84,77,44,56,67,60,50,48,50,52,54,52,49,47,66,69,68,53,63,96,84,54,67,85,83,52,72,85,84,67,80,74,83,76,83,79,71,82,84,74,88,81,78,79,79,76,87,76,86,86,85,84,88,79,91,83,88,85,89,82,96,70,94,66,76,80,70,80,76,77,71,87,73,64,63,67,69,78,66,58,60,100,75,79,77,78,81,79,86,76,134

Nearest PDB structures (foldseek):
  5cwl-assembly2_B  TM=4.059E-01  e=3.636E-01  synthetic construct
  8rbz-assembly1_g  TM=5.507E-01  e=2.662E+00  Homo sapiens
  7v1l-assembly1_B-2  TM=3.578E-01  e=2.182E+00  Homo sapiens
  2h4m-assembly1_B  TM=4.523E-01  e=6.522E+00  Homo sapiens
  8oz0-assembly1_2  TM=3.147E-01  e=4.603E+00  Homo sapiens

InterPro domains:
  IPR021861 THO complex, subunit THOC1 [PF11957] (60-211)
  IPR021861 THO complex, subunit THOC1 [PTHR13265] (42-212)

Secondary structure (DSSP, 8-state):
-HHHHHHT-HHHHHHHHHHHTTTS-HHHHHHHHHHHHHHHHHHHHTS-TTTHHHHHHHHHHHHHHHHHTTSS-TTHHHHHHHHHHHHS-HHHHHHHHHHHHHTHHHHTSTTTHHHHHHHHHHHHHHHHHHS-TTT-HHHHHHHHHHHHHHS-TT-GGGS-TT----TT---PPP---------------------------------HHHHH--TT--------

Organism: Cylicocyclus nassatus (NCBI:txid53992)

Foldseek 3Di:
DLVCLVVLPPVVLVVVLVVCVVPDDLQVQQVVVLVSLLVVLVVLLVDDPVCSLVSLLVSLVSVCVCLVVPSYPLQSSLVSLLSSLVSHDLVSNLSNVVSVLVCLVSCCDPPNVVVHLVSLVVSLVVSVVVDDPPDPVVSPVVSVVSNVVRDDPPDCVPPPPVPDDDPVPDDDDDPPPDDDDDDDDDDDDDDDDDDPDPPDPPPPPDPVVVVPDDPPPDPPDDDD

Mean predicted aligned error: 14.21 Å

Sequence (224 aa):
MEELVRKRDFEGLKNYFASCRESVSEEDLSSLLEVRLRERGLDIARGPDETIEEDVRRHLEFALNICKNGLCVKQTAVQTLQDMFEVSGIGRCERLFGILEENMFQFKQSPLVESSQTPILRMCNDLLKRLSRSAETSFCGRILFFLSRYLPLGEKSGLNLMGHFNTQNITKYDTTETQPVDLISGSDEEIETGEIKEAKEVNIPVDHALYSIGPFSKRTLRTY